Protein AF-A0A3B9VHA4-F1 (afdb_monomer_lite)

pLDDT: mean 80.32, std 11.29, range [45.25, 96.62]

Secondary structure (DSSP, 8-state):
-TTTHHHHHHHHHHTT----HHHHHHHHHHHHHHHHHHIIIIIHHHHHT----HHHHHHHHHHHHHHHHHHHHHHHHHH-HHHHHH--THHHHHHHHHHHHHHHHHHHHBS----S-TTSSEEE-TTSPEEEEEEESHHHHHTHHHHHHHHHHTT-EEEEEE-TT----TT--GGGS-TTS-HHHHHHHHHHHHHHHHHS--SEEEEE--HHHHHTT--

Radius of gyration: 25.35 Å; chains: 1; bounding box: 51×41×71 Å

Sequence (219 aa):
MYLWHWPVISIVHATGFELTIINKLSLVILFVVLSYLSWKFIEQPFRNKFKWSFLVTFIVMLLTPVLIAQGLKDLSRKNHAFQDLRFFGDVKKLVLSSQVNVGKMRAFCHGHYDLESEDKCVIGDKSKKVSALVFGDSHANAIAPAMDLILKDADIKSKILTNDSTLYLRGIDRDTLGHFLGKEKATHFVNLIEDEISKQKYGYVIIGGRYHGYQSQYS

Structure (mmCIF, N/CA/C/O backbone):
data_AF-A0A3B9VHA4-F1
#
_entry.id   AF-A0A3B9VHA4-F1
#
loop_
_atom_site.group_PDB
_atom_site.id
_atom_site.type_symbol
_atom_site.label_atom_id
_atom_site.label_alt_id
_atom_site.label_comp_id
_atom_site.label_asym_id
_atom_site.label_entity_id
_atom_site.label_seq_id
_atom_site.pdbx_PDB_ins_code
_atom_site.Cartn_x
_atom_site.Cartn_y
_atom_site.Cartn_z
_atom_site.occupancy
_atom_site.B_iso_or_equiv
_atom_site.auth_seq_id
_atom_site.auth_comp_id
_atom_site.auth_asym_id
_atom_site.auth_atom_id
_atom_site.pdbx_PDB_model_num
ATOM 1 N N . MET A 1 1 ? 12.663 -12.321 -31.231 1.00 58.62 1 MET A N 1
ATOM 2 C CA . MET A 1 1 ? 11.755 -13.144 -30.395 1.00 58.62 1 MET A CA 1
ATOM 3 C C . MET A 1 1 ? 11.750 -12.781 -28.916 1.00 58.62 1 MET A C 1
ATOM 5 O O . MET A 1 1 ? 10.674 -12.747 -28.331 1.00 58.62 1 MET A O 1
ATOM 9 N N . TYR A 1 2 ? 12.892 -12.476 -28.290 1.00 61.16 2 TYR A N 1
ATOM 10 C CA . TYR A 1 2 ? 12.932 -12.260 -26.835 1.00 61.16 2 TYR A CA 1
ATOM 11 C C . TYR A 1 2 ? 12.216 -10.993 -26.315 1.00 61.16 2 TYR A C 1
ATOM 13 O O . TYR A 1 2 ? 11.883 -10.936 -25.142 1.00 61.16 2 TYR A O 1
ATOM 21 N N . LEU A 1 3 ? 11.914 -9.998 -27.151 1.00 72.94 3 LEU A N 1
ATOM 22 C CA . LEU A 1 3 ? 11.306 -8.744 -26.673 1.00 72.94 3 LEU A CA 1
ATOM 23 C C . LEU A 1 3 ? 9.786 -8.823 -26.449 1.00 72.94 3 LEU A C 1
ATOM 25 O O . LEU A 1 3 ? 9.265 -8.179 -25.545 1.00 72.94 3 LEU A O 1
ATOM 29 N N . TRP A 1 4 ? 9.070 -9.616 -27.248 1.00 81.75 4 TRP A N 1
ATOM 30 C CA . TRP A 1 4 ? 7.604 -9.523 -27.329 1.00 81.75 4 TRP A CA 1
ATOM 31 C C . TRP A 1 4 ? 6.843 -10.620 -26.584 1.00 81.75 4 TRP A C 1
ATOM 33 O O . TRP A 1 4 ? 5.642 -10.475 -26.371 1.00 81.75 4 TRP A O 1
ATOM 43 N N . HIS A 1 5 ? 7.511 -11.691 -26.150 1.00 79.06 5 HIS A N 1
ATOM 44 C CA . HIS A 1 5 ? 6.827 -12.771 -25.435 1.00 79.06 5 HIS A CA 1
ATOM 45 C C . HIS A 1 5 ? 6.366 -12.327 -24.039 1.00 79.06 5 HIS A C 1
ATOM 47 O O . HIS A 1 5 ? 5.218 -12.568 -23.684 1.00 79.06 5 HIS A O 1
ATOM 53 N N . TRP A 1 6 ? 7.202 -11.611 -23.276 1.00 83.62 6 TRP A N 1
ATOM 54 C CA . TRP A 1 6 ? 6.860 -11.163 -21.919 1.00 83.62 6 TRP A CA 1
ATOM 55 C C . TRP A 1 6 ? 5.633 -10.237 -21.861 1.00 83.62 6 TRP A C 1
ATOM 57 O O . TRP A 1 6 ? 4.712 -10.558 -21.105 1.00 83.62 6 TRP A O 1
ATOM 67 N N . PRO A 1 7 ? 5.547 -9.140 -22.645 1.00 82.94 7 PRO A N 1
ATOM 68 C CA . PRO A 1 7 ? 4.375 -8.260 -22.632 1.00 82.94 7 PRO A CA 1
ATOM 69 C C . PRO A 1 7 ? 3.075 -8.998 -22.955 1.00 82.94 7 PRO A C 1
ATOM 71 O O . PRO A 1 7 ? 2.075 -8.839 -22.261 1.00 82.94 7 PRO A O 1
ATOM 74 N N . VAL A 1 8 ? 3.095 -9.850 -23.978 1.00 84.00 8 VAL A N 1
ATOM 75 C CA . VAL A 1 8 ? 1.899 -10.569 -24.418 1.00 84.00 8 VAL A CA 1
ATOM 76 C C . VAL A 1 8 ? 1.490 -11.651 -23.415 1.00 84.00 8 VAL A C 1
ATOM 78 O O . VAL A 1 8 ? 0.310 -11.749 -23.095 1.00 84.00 8 VAL A O 1
ATOM 81 N N . ILE A 1 9 ? 2.438 -12.423 -22.865 1.00 84.81 9 ILE A N 1
ATOM 82 C CA . ILE A 1 9 ? 2.149 -13.407 -21.805 1.00 84.81 9 ILE A CA 1
ATOM 83 C C . ILE A 1 9 ? 1.566 -12.706 -20.575 1.00 84.81 9 ILE A C 1
ATOM 85 O O . ILE A 1 9 ? 0.594 -13.183 -19.996 1.00 84.81 9 ILE A O 1
ATOM 89 N N . SER A 1 10 ? 2.114 -11.544 -20.210 1.00 83.62 10 SER A N 1
ATOM 90 C CA . SER A 1 10 ? 1.616 -10.747 -19.084 1.00 83.62 10 SER A CA 1
ATOM 91 C C . SER A 1 10 ? 0.162 -10.320 -19.294 1.00 83.62 10 SER A C 1
ATOM 93 O O . SER A 1 10 ? -0.634 -10.417 -18.366 1.00 83.62 10 SER A O 1
ATOM 95 N N . ILE A 1 11 ? -0.209 -9.906 -20.512 1.00 83.38 11 ILE A N 1
ATOM 96 C CA . ILE A 1 11 ? -1.595 -9.548 -20.862 1.00 83.38 11 ILE A CA 1
ATOM 97 C C . ILE A 1 11 ? -2.517 -10.772 -20.803 1.00 83.38 11 ILE A C 1
ATOM 99 O O . ILE A 1 11 ? -3.608 -10.697 -20.239 1.00 83.38 11 ILE A O 1
ATOM 103 N N . VAL A 1 12 ? -2.081 -11.906 -21.350 1.00 85.00 12 VAL A N 1
ATOM 104 C CA . VAL A 1 12 ? -2.843 -13.165 -21.334 1.00 85.00 12 VAL A CA 1
ATOM 105 C C . VAL A 1 12 ? -3.121 -13.623 -19.901 1.00 85.00 12 VAL A C 1
ATOM 107 O O . VAL A 1 12 ? -4.261 -13.936 -19.567 1.00 85.00 12 VAL A O 1
ATOM 110 N N . HIS A 1 13 ? -2.115 -13.581 -19.022 1.00 80.38 13 HIS A N 1
ATOM 111 C CA . HIS A 1 13 ? -2.298 -13.884 -17.602 1.00 80.38 13 HIS A CA 1
ATOM 112 C C . HIS A 1 13 ? -3.190 -12.860 -16.892 1.00 80.38 13 HIS A C 1
ATOM 114 O O . HIS A 1 13 ? -4.063 -13.247 -16.122 1.00 80.38 13 HIS A O 1
ATOM 120 N N . ALA A 1 14 ? -3.007 -11.564 -17.159 1.00 77.38 14 ALA A N 1
ATOM 121 C CA . ALA A 1 14 ? -3.791 -10.509 -16.518 1.00 77.38 14 ALA A CA 1
ATOM 122 C C . ALA A 1 14 ? -5.283 -10.554 -16.886 1.00 77.38 14 ALA A C 1
ATOM 124 O O . ALA A 1 14 ? -6.119 -10.125 -16.097 1.00 77.38 14 ALA A O 1
ATOM 125 N N . THR A 1 15 ? -5.617 -11.065 -18.072 1.00 79.38 15 THR A N 1
ATOM 126 C CA . THR A 1 15 ? -7.000 -11.180 -18.564 1.00 79.38 15 THR A CA 1
ATOM 127 C C . THR A 1 15 ? -7.659 -12.517 -18.223 1.00 79.38 15 THR A C 1
ATOM 129 O O . THR A 1 15 ? -8.841 -12.690 -18.504 1.00 79.38 15 THR A O 1
ATOM 132 N N . GLY A 1 16 ? -6.925 -13.458 -17.615 1.00 76.50 16 GLY A N 1
ATOM 133 C CA . GLY A 1 16 ? -7.434 -14.800 -17.319 1.00 76.50 16 GLY A CA 1
ATOM 134 C C . GLY A 1 16 ? -7.757 -15.615 -18.574 1.00 76.50 16 GLY A C 1
ATOM 135 O O . GLY A 1 16 ? -8.606 -16.499 -18.532 1.00 76.50 16 GLY A O 1
ATOM 136 N N . PHE A 1 17 ? -7.121 -15.299 -19.705 1.00 78.00 17 PHE A N 1
ATOM 137 C CA . PHE A 1 17 ? -7.435 -15.909 -20.992 1.00 78.00 17 PHE A CA 1
ATOM 138 C C . PHE A 1 17 ? -7.038 -17.393 -21.011 1.00 78.00 17 PHE A C 1
ATOM 140 O O . PHE A 1 17 ? -5.896 -17.749 -20.711 1.00 78.00 17 PHE A O 1
ATOM 147 N N . GLU A 1 18 ? -7.973 -18.273 -21.377 1.00 79.62 18 GLU A N 1
ATOM 148 C CA . GLU A 1 18 ? -7.748 -19.718 -21.333 1.00 79.62 18 GLU A CA 1
ATOM 149 C C . GLU A 1 18 ? -6.716 -20.174 -22.373 1.00 79.62 18 GLU A C 1
ATOM 151 O O . GLU A 1 18 ? -6.844 -19.960 -23.583 1.00 79.62 18 GLU A O 1
ATOM 156 N N . LEU A 1 19 ? -5.676 -20.860 -21.901 1.00 79.38 19 LEU A N 1
ATOM 157 C CA . LEU A 1 19 ? -4.567 -21.339 -22.722 1.00 79.38 19 LEU A CA 1
ATOM 158 C C . LEU A 1 19 ? -4.881 -22.701 -23.361 1.00 79.38 19 LEU A C 1
ATOM 160 O O . LEU A 1 19 ? -4.214 -23.704 -23.090 1.00 79.38 19 LEU A O 1
ATOM 164 N N . THR A 1 20 ? -5.878 -22.734 -24.246 1.00 85.94 20 THR A N 1
ATOM 165 C CA . THR A 1 20 ? -6.127 -23.890 -25.123 1.00 85.94 20 THR A CA 1
ATOM 166 C C . THR A 1 20 ? -4.963 -24.094 -26.106 1.00 85.94 20 THR A C 1
ATOM 168 O O . THR A 1 20 ? -4.169 -23.185 -26.361 1.00 85.94 20 THR A O 1
ATOM 171 N N . ILE A 1 21 ? -4.835 -25.293 -26.683 1.00 83.94 21 ILE A N 1
ATOM 172 C CA . ILE A 1 21 ? -3.783 -25.609 -27.673 1.00 83.94 21 ILE A CA 1
ATOM 173 C C . ILE A 1 21 ? -3.836 -24.662 -28.879 1.00 83.94 21 ILE A C 1
ATOM 175 O O . ILE A 1 21 ? -2.796 -24.184 -29.330 1.00 83.94 21 ILE A O 1
ATOM 179 N N . ILE A 1 22 ? -5.042 -24.333 -29.344 1.00 86.69 22 ILE A N 1
ATOM 180 C CA . ILE A 1 22 ? -5.261 -23.396 -30.450 1.00 86.69 22 ILE A CA 1
ATOM 181 C C . ILE A 1 22 ? -4.762 -21.998 -30.060 1.00 86.69 22 ILE A C 1
ATOM 183 O O . ILE A 1 22 ? -3.973 -21.403 -30.791 1.00 86.69 22 ILE A O 1
ATOM 187 N N . ASN A 1 23 ? -5.115 -21.518 -28.864 1.00 84.69 23 ASN A N 1
ATOM 188 C CA . ASN A 1 23 ? -4.696 -20.202 -28.377 1.00 84.69 23 ASN A CA 1
ATOM 189 C C . ASN A 1 23 ? -3.172 -20.102 -28.209 1.00 84.69 23 ASN A C 1
ATOM 191 O O . ASN A 1 23 ? -2.573 -19.089 -28.568 1.00 84.69 23 ASN A O 1
ATOM 195 N N . LYS A 1 24 ? -2.516 -21.167 -27.731 1.00 85.56 24 LYS A N 1
ATOM 196 C CA . LYS A 1 24 ? -1.047 -21.228 -27.637 1.00 85.56 24 LYS A CA 1
ATOM 197 C C . LYS A 1 24 ? -0.383 -21.118 -29.010 1.00 85.56 24 LYS A C 1
ATOM 199 O O . LYS A 1 24 ? 0.582 -20.370 -29.153 1.00 85.56 24 LYS A O 1
ATOM 204 N N . LEU A 1 25 ? -0.903 -21.816 -30.021 1.00 89.31 25 LEU A N 1
ATOM 205 C CA . LEU A 1 25 ? -0.382 -21.739 -31.390 1.00 89.31 25 LEU A CA 1
ATOM 206 C C . LEU A 1 25 ? -0.557 -20.334 -31.982 1.00 89.31 25 LEU A C 1
ATOM 208 O O . LEU A 1 25 ? 0.390 -19.787 -32.549 1.00 89.31 25 LEU A O 1
ATOM 212 N N . SER A 1 26 ? -1.719 -19.709 -31.780 1.00 87.81 26 SER A N 1
ATOM 213 C CA . SER A 1 26 ? -1.961 -18.321 -32.192 1.00 87.81 26 SER A CA 1
ATOM 214 C C . SER A 1 26 ? -0.991 -17.337 -31.529 1.00 87.81 26 SER A C 1
ATOM 216 O O . SER A 1 26 ? -0.477 -16.442 -32.198 1.00 87.81 26 SER A O 1
ATOM 218 N N . LEU A 1 27 ? -0.676 -17.522 -30.241 1.00 87.94 27 LEU A N 1
ATOM 219 C CA . LEU A 1 27 ? 0.300 -16.693 -29.525 1.00 87.94 27 LEU A CA 1
ATOM 220 C C . LEU A 1 27 ? 1.719 -16.849 -30.079 1.00 87.94 27 LEU A C 1
ATOM 222 O O . LEU A 1 27 ? 2.423 -15.855 -30.246 1.00 87.94 27 LEU A O 1
ATOM 226 N N . VAL A 1 28 ? 2.136 -18.071 -30.420 1.00 88.56 28 VAL A N 1
ATOM 227 C CA . VAL A 1 28 ? 3.447 -18.308 -31.044 1.00 88.56 28 VAL A CA 1
ATOM 228 C C . VAL A 1 28 ? 3.542 -17.597 -32.394 1.00 88.56 28 VAL A C 1
ATOM 230 O O . VAL A 1 28 ? 4.529 -16.906 -32.651 1.00 88.56 28 VAL A O 1
ATOM 233 N N . ILE A 1 29 ? 2.505 -17.696 -33.232 1.00 90.38 29 ILE A N 1
ATOM 234 C CA . ILE A 1 29 ? 2.446 -16.978 -34.514 1.00 90.38 29 ILE A CA 1
ATOM 235 C C . ILE A 1 29 ? 2.529 -15.466 -34.277 1.00 90.38 29 ILE A C 1
ATOM 237 O O . ILE A 1 29 ? 3.315 -14.781 -34.934 1.00 90.38 29 ILE A O 1
ATOM 241 N N . LEU A 1 30 ? 1.791 -14.948 -33.293 1.00 89.38 30 LEU A N 1
ATOM 242 C CA . LEU A 1 30 ? 1.840 -13.537 -32.921 1.00 89.38 30 LEU A CA 1
ATOM 243 C C . LEU A 1 30 ? 3.256 -13.104 -32.501 1.00 89.38 30 LEU A C 1
ATOM 245 O O . LEU A 1 30 ? 3.721 -12.049 -32.933 1.00 89.38 30 LEU A O 1
ATOM 249 N N . PHE A 1 31 ? 3.988 -13.920 -31.735 1.00 90.06 31 PHE A N 1
ATOM 250 C CA . PHE A 1 31 ? 5.378 -13.625 -31.360 1.00 90.06 31 PHE A CA 1
ATOM 251 C C . PHE A 1 31 ? 6.311 -13.560 -32.561 1.00 90.06 31 PHE A C 1
ATOM 253 O O . PHE A 1 31 ? 7.176 -12.679 -32.608 1.00 90.06 31 PHE A O 1
ATOM 260 N N . VAL A 1 32 ? 6.154 -14.473 -33.523 1.00 89.88 32 VAL A N 1
ATOM 261 C CA . VAL A 1 32 ? 6.938 -14.479 -34.765 1.00 89.88 32 VAL A CA 1
ATOM 262 C C . VAL A 1 32 ? 6.668 -13.196 -35.547 1.00 89.88 32 VAL A C 1
ATOM 264 O O . VAL A 1 32 ? 7.614 -12.497 -35.909 1.00 89.88 32 VAL A O 1
ATOM 267 N N . VAL A 1 33 ? 5.393 -12.853 -35.753 1.00 91.25 33 VAL A N 1
ATOM 268 C CA . VAL A 1 33 ? 4.982 -11.671 -36.523 1.00 91.25 33 VAL A CA 1
ATOM 269 C C . VAL A 1 33 ? 5.487 -10.389 -35.866 1.00 91.25 33 VAL A C 1
ATOM 271 O O . VAL A 1 33 ? 6.164 -9.599 -36.521 1.00 91.25 33 VAL A O 1
ATOM 274 N N . LEU A 1 34 ? 5.246 -10.198 -34.565 1.00 88.69 34 LEU A N 1
ATOM 275 C CA . LEU A 1 34 ? 5.720 -9.015 -33.837 1.00 88.69 34 LEU A CA 1
ATOM 276 C C . LEU A 1 34 ? 7.247 -8.912 -33.852 1.00 88.69 34 LEU A C 1
ATOM 278 O O . LEU A 1 34 ? 7.798 -7.832 -34.064 1.00 88.69 34 LEU A O 1
ATOM 282 N N . SER A 1 35 ? 7.944 -10.040 -33.695 1.00 88.44 35 SER A N 1
ATOM 283 C CA . SER A 1 35 ? 9.405 -10.071 -33.784 1.00 88.44 35 SER A CA 1
ATOM 284 C C . SER A 1 35 ? 9.908 -9.690 -35.172 1.00 88.44 35 SER A C 1
ATOM 286 O O . SER A 1 35 ? 10.875 -8.941 -35.276 1.00 88.44 35 SER A O 1
ATOM 288 N N . TYR A 1 36 ? 9.266 -10.181 -36.232 1.00 90.31 36 TYR A N 1
ATOM 289 C CA . TYR A 1 36 ? 9.644 -9.860 -37.606 1.00 90.31 36 TYR A CA 1
ATOM 290 C C . TYR A 1 36 ? 9.400 -8.383 -37.933 1.00 90.31 36 TYR A C 1
ATOM 292 O O . TYR A 1 36 ? 10.267 -7.728 -38.511 1.00 90.31 36 TYR A O 1
ATOM 300 N N . LEU A 1 37 ? 8.248 -7.839 -37.527 1.00 90.44 37 LEU A N 1
ATOM 301 C CA . LEU A 1 37 ? 7.923 -6.425 -37.720 1.00 90.44 37 LEU A CA 1
ATOM 302 C C . LEU A 1 37 ? 8.893 -5.521 -36.946 1.00 90.44 37 LEU A C 1
ATOM 304 O O . LEU A 1 37 ? 9.420 -4.571 -37.522 1.00 90.44 37 LEU A O 1
ATOM 308 N N . SER A 1 38 ? 9.195 -5.856 -35.687 1.00 88.56 38 SER A N 1
ATOM 309 C CA . SER A 1 38 ? 10.218 -5.177 -34.878 1.00 88.56 38 SER A CA 1
ATOM 310 C C . SER A 1 38 ? 11.573 -5.179 -35.579 1.00 88.56 38 SER A C 1
ATOM 312 O O . SER A 1 38 ? 12.186 -4.129 -35.764 1.00 88.56 38 SER A O 1
ATOM 314 N N . TRP A 1 39 ? 12.007 -6.345 -36.056 1.00 88.12 39 TRP A N 1
ATOM 315 C CA . TRP A 1 39 ? 13.280 -6.477 -36.747 1.00 88.12 39 TRP A CA 1
ATOM 316 C C . TRP A 1 39 ? 13.341 -5.636 -38.029 1.00 88.12 39 TRP A C 1
ATOM 318 O O . TRP A 1 39 ? 14.309 -4.910 -38.256 1.00 88.12 39 TRP A O 1
ATOM 328 N N . LYS A 1 40 ? 12.298 -5.693 -38.864 1.00 88.94 40 LYS A N 1
ATOM 329 C CA . LYS A 1 40 ? 12.271 -5.021 -40.170 1.00 88.94 40 LYS A CA 1
ATOM 330 C C . LYS A 1 40 ? 12.119 -3.503 -40.063 1.00 88.94 40 LYS A C 1
ATOM 332 O O . LYS A 1 40 ? 12.766 -2.783 -40.820 1.00 88.94 40 LYS A O 1
ATOM 337 N N . PHE A 1 41 ? 11.255 -3.019 -39.171 1.00 88.12 41 PHE A N 1
ATOM 338 C CA . PHE A 1 41 ? 10.875 -1.602 -39.113 1.00 88.12 41 PHE A CA 1
ATOM 339 C C . PHE A 1 41 ? 11.583 -0.807 -38.017 1.00 88.12 41 PHE A C 1
ATOM 341 O O . PHE A 1 41 ? 11.690 0.409 -38.145 1.00 88.12 41 PHE A O 1
ATOM 348 N N . ILE A 1 42 ? 12.085 -1.463 -36.970 1.00 85.88 42 ILE A N 1
ATOM 349 C CA . ILE A 1 42 ? 12.804 -0.804 -35.876 1.00 85.88 42 ILE A CA 1
ATOM 350 C C . ILE A 1 42 ? 14.283 -1.183 -35.968 1.00 85.88 42 ILE A C 1
ATOM 352 O O . ILE A 1 42 ? 15.122 -0.356 -36.317 1.00 85.88 42 ILE A O 1
ATOM 356 N N . GLU A 1 43 ? 14.628 -2.448 -35.746 1.00 84.00 43 GLU A N 1
ATOM 357 C CA . GLU A 1 43 ? 16.031 -2.844 -35.561 1.00 84.00 43 GLU A CA 1
ATOM 358 C C . GLU A 1 43 ? 16.886 -2.606 -36.817 1.00 84.00 43 GLU A C 1
ATOM 360 O O . GLU A 1 43 ? 17.984 -2.059 -36.718 1.00 84.00 43 GLU A O 1
ATOM 365 N N . GLN A 1 44 ? 16.390 -2.948 -38.011 1.00 84.31 44 GLN A N 1
ATOM 366 C CA . GLN A 1 44 ? 17.136 -2.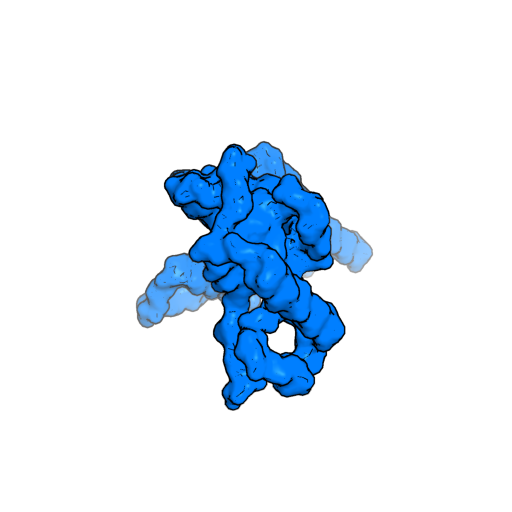750 -39.256 1.00 84.31 44 GLN A CA 1
ATOM 367 C C . GLN A 1 44 ? 17.425 -1.272 -39.584 1.00 84.31 44 GLN A C 1
ATOM 369 O O . GLN A 1 44 ? 18.585 -0.961 -39.874 1.00 84.31 44 GLN A O 1
ATOM 374 N N . PRO A 1 45 ? 16.448 -0.339 -39.554 1.00 82.31 45 PRO A N 1
ATOM 375 C CA . PRO A 1 45 ? 16.728 1.081 -39.754 1.00 82.31 45 PRO A CA 1
ATOM 376 C C . PRO A 1 45 ? 17.729 1.640 -38.743 1.00 82.31 45 PRO A C 1
ATOM 378 O O . PRO A 1 45 ? 18.695 2.285 -39.154 1.00 82.31 45 PRO A O 1
ATOM 381 N N . PHE A 1 46 ? 17.551 1.351 -37.449 1.00 80.44 46 PHE A N 1
ATOM 382 C CA . PHE A 1 46 ? 18.461 1.806 -36.390 1.00 80.44 46 PHE A CA 1
ATOM 383 C C . PHE A 1 46 ? 19.869 1.216 -36.520 1.00 80.44 46 PHE A C 1
ATOM 385 O O . PHE A 1 46 ? 20.838 1.904 -36.214 1.00 80.44 46 PHE A O 1
ATOM 392 N N . ARG A 1 47 ? 20.009 -0.004 -37.052 1.00 78.88 47 ARG A N 1
ATOM 393 C CA . ARG A 1 47 ? 21.314 -0.638 -37.277 1.00 78.88 47 ARG A CA 1
ATOM 394 C C . ARG A 1 47 ? 22.038 -0.135 -38.525 1.00 78.88 47 ARG A C 1
ATOM 396 O O . ARG A 1 47 ? 23.254 0.020 -38.499 1.00 78.88 47 ARG A O 1
ATOM 403 N N . ASN A 1 48 ? 21.313 0.077 -39.624 1.00 77.38 48 ASN A N 1
ATOM 404 C CA . ASN A 1 48 ? 21.931 0.266 -40.941 1.00 77.38 48 ASN A CA 1
ATOM 405 C C . ASN A 1 48 ? 21.839 1.704 -41.476 1.00 77.38 48 ASN A C 1
ATOM 407 O O . ASN A 1 48 ? 22.676 2.095 -42.288 1.00 77.38 48 ASN A O 1
ATOM 411 N N . LYS A 1 49 ? 20.835 2.491 -41.063 1.00 75.50 49 LYS A N 1
ATOM 412 C CA . LYS A 1 49 ? 20.597 3.850 -41.588 1.00 75.50 49 LYS A CA 1
ATOM 413 C C . LYS A 1 49 ? 21.014 4.952 -40.615 1.00 75.50 49 LYS A C 1
ATOM 415 O O . LYS A 1 49 ? 21.528 5.977 -41.055 1.00 75.50 49 LYS A O 1
ATOM 420 N N . PHE A 1 50 ? 20.830 4.753 -39.312 1.00 73.75 50 PHE A N 1
ATOM 421 C CA . PHE A 1 50 ? 21.145 5.766 -38.303 1.00 73.75 50 PHE A CA 1
ATOM 422 C C . PHE A 1 50 ? 22.569 5.580 -37.756 1.00 73.75 50 PHE A C 1
ATOM 424 O O . PHE A 1 50 ? 22.808 4.785 -36.854 1.00 73.75 50 PHE A O 1
ATOM 431 N N . LYS A 1 51 ? 23.538 6.326 -38.304 1.00 77.31 51 LYS A N 1
ATOM 432 C CA . LYS A 1 51 ? 24.928 6.363 -37.811 1.00 77.31 51 LYS A CA 1
ATOM 433 C C . LYS A 1 51 ? 25.125 7.506 -36.814 1.00 77.31 51 LYS A C 1
ATOM 435 O O . LYS A 1 51 ? 25.762 8.508 -37.125 1.00 77.31 51 LYS A O 1
ATOM 440 N N . TRP A 1 52 ? 24.518 7.396 -35.639 1.00 80.81 52 TRP A N 1
ATOM 441 C CA . TRP A 1 52 ? 24.688 8.392 -34.579 1.00 80.81 52 TRP A CA 1
ATOM 442 C C . TRP A 1 52 ? 25.969 8.143 -33.782 1.00 80.81 52 TRP A C 1
ATOM 444 O O . TRP A 1 52 ? 26.420 7.003 -33.653 1.00 80.81 52 TRP A O 1
ATOM 454 N N . SER A 1 53 ? 26.565 9.209 -33.242 1.00 85.50 53 SER A N 1
ATOM 455 C CA . SER A 1 53 ? 27.683 9.063 -32.309 1.00 85.50 53 SER A CA 1
ATOM 456 C C . SER A 1 53 ? 27.199 8.393 -31.020 1.00 85.50 53 SER A C 1
ATOM 458 O O . SER A 1 53 ? 26.041 8.547 -30.624 1.00 85.50 53 SER A O 1
ATOM 460 N N . PHE A 1 54 ? 28.088 7.656 -30.347 1.00 84.62 54 PHE A N 1
ATOM 461 C CA . PHE A 1 54 ? 27.761 6.935 -29.111 1.00 84.62 54 PHE A CA 1
ATOM 462 C C . PHE A 1 54 ? 27.066 7.833 -28.076 1.00 84.62 54 PHE A C 1
ATOM 464 O O . PHE A 1 54 ? 26.064 7.434 -27.489 1.00 84.62 54 PHE A O 1
ATOM 471 N N . LEU A 1 55 ? 27.552 9.069 -27.917 1.00 87.56 55 LEU A N 1
ATOM 472 C CA . LEU A 1 55 ? 27.009 10.036 -26.966 1.00 87.56 55 LEU A CA 1
ATOM 473 C C . LEU A 1 55 ? 25.560 10.429 -27.299 1.00 87.56 55 LEU A C 1
ATOM 475 O O . LEU A 1 55 ? 24.718 10.475 -26.408 1.00 87.56 55 LEU A O 1
ATOM 479 N N . VAL A 1 56 ? 25.253 10.662 -28.579 1.00 87.06 56 VAL A N 1
ATOM 480 C CA . VAL A 1 56 ? 23.896 11.011 -29.028 1.00 87.06 56 VAL A CA 1
ATOM 481 C C . VAL A 1 56 ? 22.951 9.831 -28.819 1.00 87.06 56 VAL A C 1
ATOM 483 O O . VAL A 1 56 ? 21.876 10.005 -28.252 1.00 87.06 56 VAL A O 1
ATOM 486 N N . THR A 1 57 ? 23.367 8.621 -29.200 1.00 85.81 57 THR A N 1
ATOM 487 C CA . THR A 1 57 ? 22.571 7.405 -28.983 1.00 85.81 57 THR A CA 1
ATOM 488 C C . THR A 1 57 ? 22.298 7.173 -27.501 1.00 85.81 57 THR A C 1
ATOM 490 O O . THR A 1 57 ? 21.157 6.917 -27.127 1.00 85.81 57 THR A O 1
ATOM 493 N N . PHE A 1 58 ? 23.316 7.309 -26.649 1.00 86.88 58 PHE A N 1
ATOM 494 C CA . PHE A 1 58 ? 23.187 7.127 -25.205 1.00 86.88 58 PHE A CA 1
ATOM 495 C C . PHE A 1 58 ? 22.222 8.144 -24.584 1.00 86.88 58 PHE A C 1
ATOM 497 O O . PHE A 1 58 ? 21.312 7.762 -23.851 1.00 86.88 58 PHE A O 1
ATOM 504 N N . ILE A 1 59 ? 22.366 9.427 -24.928 1.00 91.50 59 ILE A N 1
ATOM 505 C CA . ILE A 1 59 ? 21.501 10.494 -24.411 1.00 91.50 59 ILE A CA 1
ATOM 506 C C . ILE A 1 59 ? 20.055 10.296 -24.874 1.00 91.50 59 ILE A C 1
ATOM 508 O O . ILE A 1 59 ? 19.142 10.383 -24.056 1.00 91.50 59 ILE A O 1
ATOM 512 N N . VAL A 1 60 ? 19.822 9.989 -26.153 1.00 89.12 60 VAL A N 1
ATOM 513 C CA . VAL A 1 60 ? 18.463 9.770 -26.669 1.00 89.12 60 VAL A CA 1
ATOM 514 C C . VAL A 1 60 ? 17.835 8.527 -26.034 1.00 89.12 60 VAL A C 1
ATOM 516 O O . VAL A 1 60 ? 16.717 8.603 -25.533 1.00 89.12 60 VAL A O 1
ATOM 519 N N . MET A 1 61 ? 18.554 7.402 -25.966 1.00 86.38 61 MET A N 1
ATOM 520 C CA . MET A 1 61 ? 18.030 6.181 -25.339 1.00 86.38 61 MET A CA 1
ATOM 521 C C . MET A 1 61 ? 17.750 6.345 -23.842 1.00 86.38 61 MET A C 1
ATOM 523 O O . MET A 1 61 ? 16.858 5.675 -23.329 1.00 86.38 61 MET A O 1
ATOM 527 N N . LEU A 1 62 ? 18.465 7.232 -23.145 1.00 90.75 62 LEU A N 1
ATOM 528 C CA . LEU A 1 62 ? 18.217 7.525 -21.735 1.00 90.75 62 LEU A CA 1
ATOM 529 C C . LEU A 1 62 ? 17.048 8.504 -21.545 1.00 90.75 62 LEU A C 1
ATOM 531 O O . LEU A 1 62 ? 16.171 8.272 -20.715 1.00 90.75 62 LEU A O 1
ATOM 535 N N . LEU A 1 63 ? 17.025 9.604 -22.302 1.00 93.56 63 LEU A N 1
ATOM 536 C CA . LEU A 1 63 ? 16.055 10.682 -22.104 1.00 93.56 63 LEU A CA 1
ATOM 537 C C . LEU A 1 63 ? 14.684 10.354 -22.691 1.00 93.56 63 LEU A C 1
ATOM 539 O O . LEU A 1 63 ? 13.672 10.711 -22.092 1.00 93.56 63 LEU A O 1
ATOM 543 N N . THR A 1 64 ? 14.612 9.660 -23.828 1.00 91.81 64 THR A N 1
ATOM 544 C CA . THR A 1 64 ? 13.330 9.365 -24.481 1.00 91.81 64 THR A CA 1
ATOM 545 C C . THR A 1 64 ? 12.382 8.551 -23.588 1.00 91.81 64 THR A C 1
ATOM 547 O O . THR A 1 64 ? 11.245 8.992 -23.415 1.00 91.81 64 THR A O 1
ATOM 550 N N . PRO A 1 65 ? 12.791 7.438 -22.942 1.00 90.56 65 PRO A N 1
ATOM 551 C CA . PRO A 1 65 ? 11.913 6.706 -22.027 1.00 90.56 65 PRO A CA 1
ATOM 552 C C . PRO A 1 65 ? 11.482 7.540 -20.819 1.00 90.56 65 PRO A C 1
ATOM 554 O O . PRO A 1 65 ? 10.331 7.450 -20.398 1.00 90.56 65 PRO A O 1
ATOM 557 N N . VAL A 1 66 ? 12.377 8.378 -20.281 1.00 93.50 66 VAL A N 1
ATOM 558 C CA . VAL A 1 66 ? 12.081 9.248 -19.133 1.00 93.50 66 VAL A CA 1
ATOM 559 C C . VAL A 1 66 ? 11.027 10.287 -19.502 1.00 93.50 66 VAL A C 1
ATOM 561 O O . VAL A 1 66 ? 10.046 10.443 -18.777 1.00 93.50 66 VAL A O 1
ATOM 564 N N . LEU A 1 67 ? 11.182 10.951 -20.647 1.00 94.81 67 LEU A N 1
ATOM 565 C CA . LEU A 1 67 ? 10.227 11.947 -21.132 1.00 94.81 67 LEU A CA 1
ATOM 566 C C . LEU A 1 67 ? 8.872 11.317 -21.469 1.00 94.81 67 LEU A C 1
ATOM 568 O O . LEU A 1 67 ? 7.837 11.881 -21.119 1.00 94.81 67 LEU A O 1
ATOM 572 N N . ILE A 1 68 ? 8.859 10.125 -22.077 1.00 93.94 68 ILE A N 1
ATOM 573 C CA . ILE A 1 68 ? 7.618 9.378 -22.331 1.00 93.94 68 ILE A CA 1
ATOM 574 C C . ILE A 1 68 ? 6.940 9.011 -21.006 1.00 93.94 68 ILE A C 1
ATOM 576 O O . ILE A 1 68 ? 5.744 9.246 -20.850 1.00 93.94 68 ILE A O 1
ATOM 580 N N . ALA A 1 69 ? 7.681 8.482 -20.030 1.00 89.44 69 ALA A N 1
ATOM 581 C CA . ALA A 1 69 ? 7.130 8.119 -18.726 1.00 89.44 69 ALA A CA 1
ATOM 582 C C . ALA A 1 69 ? 6.571 9.339 -17.974 1.00 89.44 69 ALA A C 1
ATOM 584 O O . ALA A 1 69 ? 5.500 9.254 -17.372 1.00 89.44 69 ALA A O 1
ATOM 585 N N . GLN A 1 70 ? 7.257 10.483 -18.040 1.00 89.12 70 GLN A N 1
ATOM 586 C CA . GLN A 1 70 ? 6.775 11.745 -17.476 1.00 89.12 70 GLN A CA 1
ATOM 587 C C . GLN A 1 70 ? 5.513 12.239 -18.190 1.00 89.12 70 GLN A C 1
ATOM 589 O O . GLN A 1 70 ? 4.519 12.525 -17.528 1.00 89.12 70 GLN A O 1
ATOM 594 N N . GLY A 1 71 ? 5.503 12.245 -19.525 1.00 87.94 71 GLY A N 1
ATOM 595 C CA . GLY A 1 71 ? 4.335 12.631 -20.316 1.00 87.94 71 GLY A CA 1
ATOM 596 C C . GLY A 1 71 ? 3.118 11.746 -20.037 1.00 87.94 71 GLY A C 1
ATOM 597 O O . GLY A 1 71 ? 2.022 12.257 -19.817 1.00 87.94 71 GLY A O 1
ATOM 598 N N . LEU A 1 72 ? 3.307 10.423 -19.957 1.00 84.69 72 LEU A N 1
ATOM 599 C CA . LEU A 1 72 ? 2.245 9.478 -19.598 1.00 84.69 72 LEU A CA 1
ATOM 600 C C . LEU A 1 72 ? 1.744 9.695 -18.166 1.00 84.69 72 LEU A C 1
ATOM 602 O O . LEU A 1 72 ? 0.537 9.652 -17.932 1.00 84.69 72 LEU A O 1
ATOM 606 N N . LYS A 1 73 ? 2.639 9.968 -17.209 1.00 82.62 73 LYS A N 1
ATOM 607 C CA . LYS A 1 73 ? 2.273 10.297 -15.824 1.00 82.62 73 LYS A CA 1
ATOM 608 C C . LYS A 1 73 ? 1.442 11.577 -15.754 1.00 82.62 73 LYS A C 1
ATOM 610 O O . LYS A 1 73 ? 0.421 11.599 -15.068 1.00 82.62 73 LYS A O 1
ATOM 615 N N . ASP A 1 74 ? 1.854 12.626 -16.453 1.00 82.56 74 ASP A N 1
ATOM 616 C CA . ASP A 1 74 ? 1.166 13.916 -16.431 1.00 82.56 74 ASP A CA 1
ATOM 617 C C . ASP A 1 74 ? -0.182 13.849 -17.152 1.00 82.56 74 ASP A C 1
ATOM 619 O O . ASP A 1 74 ? -1.181 14.361 -16.641 1.00 82.56 74 ASP A O 1
ATOM 623 N N . LEU A 1 75 ? -0.250 13.134 -18.279 1.00 80.25 75 LEU A N 1
ATOM 624 C CA . LEU A 1 75 ? -1.504 12.838 -18.971 1.00 80.25 75 LEU A CA 1
ATOM 625 C C . LEU A 1 75 ? -2.447 12.011 -18.084 1.00 80.25 75 LEU A C 1
ATOM 627 O O . LEU A 1 75 ? -3.635 12.321 -17.977 1.00 80.25 75 LEU A O 1
ATOM 631 N N . SER A 1 76 ? -1.911 11.000 -17.392 1.00 72.75 76 SER A N 1
ATOM 632 C CA . SER A 1 76 ? -2.669 10.177 -16.447 1.00 72.75 76 SER A CA 1
ATOM 633 C C . SER A 1 76 ? -3.206 10.989 -15.270 1.00 72.75 76 SER A C 1
ATOM 635 O O . SER A 1 76 ? -4.281 10.668 -14.771 1.00 72.75 76 SER A O 1
ATOM 637 N N . ARG A 1 77 ? -2.474 12.010 -14.808 1.00 69.88 77 ARG A N 1
ATOM 638 C CA . ARG A 1 77 ? -2.905 12.883 -13.708 1.00 69.88 77 ARG A CA 1
ATOM 639 C C . ARG A 1 77 ? -3.984 13.870 -14.131 1.00 69.88 77 ARG A C 1
ATOM 641 O O . ARG A 1 77 ? -4.881 14.129 -13.342 1.00 69.88 77 ARG A O 1
ATOM 648 N N . LYS A 1 78 ? -3.890 14.426 -15.343 1.00 70.94 78 LYS A N 1
ATOM 649 C CA . LYS A 1 78 ? -4.817 15.465 -15.816 1.00 70.94 78 LYS A CA 1
ATOM 650 C C . LYS A 1 78 ? -6.165 14.909 -16.264 1.00 70.94 78 LYS A C 1
ATOM 652 O O . LYS A 1 78 ? -7.183 15.522 -15.977 1.00 70.94 78 LYS A O 1
ATOM 657 N N . ASN A 1 79 ? -6.175 13.756 -16.934 1.00 64.25 79 ASN A N 1
ATOM 658 C CA . ASN A 1 79 ? -7.383 13.273 -17.610 1.00 64.25 79 ASN A CA 1
ATOM 659 C C . ASN A 1 79 ? -8.021 12.039 -16.968 1.00 64.25 79 ASN A C 1
ATOM 661 O O . ASN A 1 79 ? -8.973 11.518 -17.535 1.00 64.25 79 ASN A O 1
ATOM 665 N N . HIS A 1 80 ? -7.471 11.500 -15.870 1.00 64.69 80 HIS A N 1
ATOM 666 C CA . HIS A 1 80 ? -7.848 10.181 -15.330 1.00 64.69 80 HIS A CA 1
ATOM 667 C C . HIS A 1 80 ? -7.865 9.053 -16.390 1.00 64.69 80 HIS A C 1
ATOM 669 O O . HIS A 1 80 ? -8.309 7.947 -16.112 1.00 64.69 80 HIS A O 1
ATOM 675 N N . ALA A 1 81 ? -7.323 9.283 -17.592 1.00 62.31 81 ALA A N 1
ATOM 676 C CA . ALA A 1 81 ? -7.569 8.459 -18.775 1.00 62.31 81 ALA A CA 1
ATOM 677 C C . ALA A 1 81 ? -7.118 7.003 -18.587 1.00 62.31 81 ALA A C 1
ATOM 679 O O . ALA A 1 81 ? -7.774 6.073 -19.041 1.00 62.31 81 ALA A O 1
ATOM 680 N N . PHE A 1 82 ? -6.024 6.792 -17.853 1.00 65.38 82 PHE A N 1
ATOM 681 C CA . PHE A 1 82 ? -5.567 5.451 -17.486 1.00 65.38 82 PHE A CA 1
ATOM 682 C C . PHE A 1 82 ? -6.476 4.754 -16.471 1.00 65.38 82 PHE A C 1
ATOM 684 O O . PHE A 1 82 ? -6.601 3.534 -16.498 1.00 65.38 82 PHE A O 1
ATOM 691 N N . GLN A 1 83 ? -7.092 5.506 -15.562 1.00 63.59 83 GLN A N 1
ATOM 692 C CA . GLN A 1 83 ? -8.050 4.967 -14.600 1.00 63.59 83 GLN A CA 1
ATOM 693 C C . GLN A 1 83 ? -9.367 4.626 -15.301 1.00 63.59 83 GLN A C 1
ATOM 695 O O . GLN A 1 83 ? -9.952 3.602 -14.979 1.00 63.59 83 GLN A O 1
ATOM 700 N N . ASP A 1 84 ? -9.761 5.405 -16.307 1.00 65.44 84 ASP A N 1
ATOM 701 C CA . ASP A 1 84 ? -10.937 5.166 -17.153 1.00 65.44 84 ASP A CA 1
ATOM 702 C C . ASP A 1 84 ? -10.781 3.922 -18.034 1.00 65.44 84 ASP A C 1
ATOM 704 O O . ASP A 1 84 ? -11.745 3.201 -18.262 1.00 65.44 84 ASP A O 1
ATOM 708 N N . LEU A 1 85 ? -9.559 3.644 -18.497 1.00 66.31 85 LEU A N 1
ATOM 709 C CA . LEU A 1 85 ? -9.223 2.418 -19.228 1.00 66.31 85 LEU A CA 1
ATOM 710 C C . LEU A 1 85 ? -9.133 1.185 -18.318 1.00 66.31 85 LEU A C 1
ATOM 712 O O . LEU A 1 85 ? -9.312 0.062 -18.785 1.00 66.31 85 LEU A O 1
ATOM 716 N N . ARG A 1 86 ? -8.801 1.380 -17.035 1.00 66.44 86 ARG A N 1
ATOM 717 C CA . ARG A 1 86 ? -8.542 0.294 -16.077 1.00 66.44 86 ARG A CA 1
ATOM 718 C C . ARG A 1 86 ? -9.759 -0.071 -15.229 1.00 66.44 86 ARG A C 1
ATOM 720 O O . ARG A 1 86 ? -9.885 -1.224 -14.829 1.00 66.44 86 ARG A O 1
ATOM 727 N N . PHE A 1 87 ? -10.617 0.895 -14.916 1.00 71.94 87 PHE A N 1
ATOM 728 C CA . PHE A 1 87 ? -11.755 0.734 -14.019 1.00 71.94 87 PHE A CA 1
ATOM 729 C C . PHE A 1 87 ? -13.018 1.309 -14.663 1.00 71.94 87 PHE A C 1
ATOM 731 O O . PHE A 1 87 ? -13.059 2.475 -15.051 1.00 71.94 87 PHE A O 1
ATOM 738 N N . PHE A 1 88 ? -14.074 0.497 -14.713 1.00 67.94 88 PHE A N 1
ATOM 739 C CA . PHE A 1 88 ? -15.368 0.859 -15.293 1.00 67.94 88 PHE A CA 1
ATOM 740 C C . PHE A 1 88 ? -16.462 0.901 -14.216 1.00 67.94 88 PHE A C 1
ATOM 742 O O . PHE A 1 88 ? -16.357 0.238 -13.183 1.00 67.94 88 PHE A O 1
ATOM 749 N N . GLY A 1 89 ? -17.520 1.680 -14.460 1.00 71.25 89 GLY A N 1
ATOM 750 C CA . GLY A 1 89 ? -18.704 1.734 -13.593 1.00 71.25 89 GLY A CA 1
ATOM 751 C C . GLY A 1 89 ? -18.409 2.187 -12.159 1.00 71.25 89 GLY A C 1
ATOM 752 O O . GLY A 1 89 ? -17.585 3.074 -11.923 1.00 71.25 89 GLY A O 1
ATOM 753 N N . ASP A 1 90 ? -19.084 1.574 -11.187 1.00 70.88 90 ASP A N 1
ATOM 754 C CA . ASP A 1 90 ? -18.989 1.957 -9.772 1.00 70.88 90 ASP A CA 1
ATOM 755 C C . ASP A 1 90 ? -17.608 1.686 -9.154 1.00 70.88 90 ASP A C 1
ATOM 757 O O . ASP A 1 90 ? -17.176 2.408 -8.252 1.00 70.88 90 ASP A O 1
ATOM 761 N N . VAL A 1 91 ? -16.847 0.738 -9.715 1.00 69.44 91 VAL A N 1
ATOM 762 C CA . VAL A 1 91 ? -15.466 0.444 -9.296 1.00 69.44 91 VAL A CA 1
ATOM 763 C C . VAL A 1 91 ? -14.563 1.664 -9.486 1.00 69.44 91 VAL A C 1
ATOM 765 O O . VAL A 1 91 ? -13.718 1.947 -8.640 1.00 69.44 91 VAL A O 1
ATOM 768 N N . LYS A 1 92 ? -14.770 2.449 -10.552 1.00 72.12 92 LYS A N 1
ATOM 769 C CA . LYS A 1 92 ? -14.007 3.682 -10.793 1.00 72.12 92 LYS A CA 1
ATOM 770 C C . LYS A 1 92 ? -14.228 4.702 -9.674 1.00 72.12 92 LYS A C 1
ATOM 772 O O . LYS A 1 92 ? -13.263 5.269 -9.166 1.00 72.12 92 LYS A O 1
ATOM 777 N N . LYS A 1 93 ? -15.485 4.918 -9.266 1.00 66.94 93 LYS A N 1
ATOM 778 C CA . LYS A 1 93 ? -15.830 5.855 -8.182 1.00 66.94 93 LYS A CA 1
ATOM 779 C C . LYS A 1 93 ? -15.200 5.423 -6.859 1.00 66.94 93 LYS A C 1
ATOM 781 O O . LYS A 1 93 ? -14.643 6.261 -6.155 1.00 66.94 93 LYS A O 1
ATOM 786 N N . LEU A 1 94 ? -15.224 4.122 -6.569 1.00 66.25 94 LEU A N 1
ATOM 787 C CA . LEU A 1 94 ? -14.621 3.537 -5.371 1.00 66.25 94 LEU A CA 1
ATOM 788 C C . LEU A 1 94 ? -13.085 3.658 -5.353 1.00 66.25 94 LEU A C 1
ATOM 790 O O . LEU A 1 94 ? -12.485 4.007 -4.336 1.00 66.25 94 LEU A O 1
ATOM 794 N N . VAL A 1 95 ? -12.418 3.400 -6.481 1.00 70.00 95 VAL A N 1
ATOM 795 C CA . VAL A 1 95 ? -10.954 3.529 -6.580 1.00 70.00 95 VAL A CA 1
ATOM 796 C C . VAL A 1 95 ? -10.515 4.991 -6.449 1.00 70.00 95 VAL A C 1
ATOM 798 O O . VAL A 1 95 ? -9.517 5.285 -5.795 1.00 70.00 95 VAL A O 1
ATOM 801 N N . LEU A 1 96 ? -11.266 5.927 -7.028 1.00 66.62 96 LEU A N 1
ATOM 802 C CA . LEU A 1 96 ? -10.957 7.355 -6.933 1.00 66.62 96 LEU A CA 1
ATOM 803 C C . LEU A 1 96 ? -11.158 7.905 -5.514 1.00 66.62 96 LEU A C 1
ATOM 805 O O . LEU A 1 96 ? -10.307 8.646 -5.020 1.00 66.62 96 LEU A O 1
ATOM 809 N N . SER A 1 97 ? -12.246 7.521 -4.839 1.00 62.66 97 SER A N 1
ATOM 810 C CA . SER A 1 97 ? -12.521 7.959 -3.465 1.00 62.66 97 SER A CA 1
ATOM 811 C C . SER A 1 97 ? -11.550 7.344 -2.453 1.00 62.66 97 SER A C 1
ATOM 813 O O . SER A 1 97 ? -11.102 8.029 -1.529 1.00 62.66 97 SER A O 1
ATOM 815 N N . SER A 1 98 ? -11.150 6.084 -2.658 1.00 61.41 98 SER A N 1
ATOM 816 C CA . SER A 1 98 ? -10.139 5.437 -1.820 1.00 61.41 98 SER A CA 1
ATOM 817 C C . SER A 1 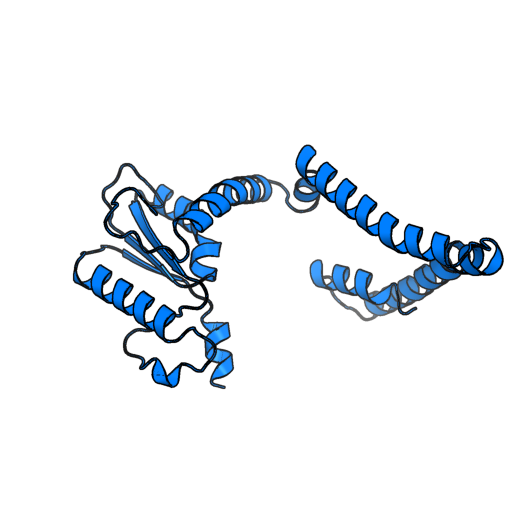98 ? -8.764 6.092 -1.975 1.00 61.41 98 SER A C 1
ATOM 819 O O . SER A 1 98 ? -8.128 6.369 -0.967 1.00 61.41 98 SER A O 1
ATOM 821 N N . GLN A 1 99 ? -8.303 6.455 -3.176 1.00 62.59 99 GLN A N 1
ATOM 822 C CA . GLN A 1 99 ? -6.961 7.044 -3.344 1.00 62.59 99 GLN A CA 1
ATOM 823 C C . GLN A 1 99 ? -6.739 8.353 -2.564 1.00 62.59 99 GLN A C 1
ATOM 825 O O . GLN A 1 99 ? -5.657 8.561 -2.012 1.00 62.59 99 GLN A O 1
ATOM 830 N N . VAL A 1 100 ? -7.751 9.222 -2.479 1.00 57.97 100 VAL A N 1
ATOM 831 C CA . VAL A 1 100 ? -7.635 10.520 -1.788 1.00 57.97 100 VAL A CA 1
ATOM 832 C C . VAL A 1 100 ? -7.630 10.354 -0.264 1.00 57.97 100 VAL A C 1
ATOM 834 O O . VAL A 1 100 ? -6.842 11.008 0.425 1.00 57.97 100 VAL A O 1
ATOM 837 N N . ASN A 1 101 ? -8.465 9.456 0.268 1.00 60.38 101 ASN A N 1
ATOM 838 C CA . ASN A 1 101 ? -8.585 9.242 1.712 1.00 60.38 101 ASN A CA 1
ATOM 839 C C . ASN A 1 101 ? -7.523 8.279 2.268 1.00 60.38 101 ASN A C 1
ATOM 841 O O . ASN A 1 101 ? -7.010 8.527 3.359 1.00 60.38 101 ASN A O 1
ATOM 845 N N . VAL A 1 102 ? -7.111 7.250 1.511 1.00 62.19 102 VAL A N 1
ATOM 846 C CA . VAL A 1 102 ? -6.024 6.325 1.898 1.00 62.19 102 VAL A CA 1
ATOM 847 C C . VAL A 1 102 ? -4.734 7.084 2.139 1.00 62.19 102 VAL A C 1
ATOM 849 O O . VAL A 1 102 ? -4.079 6.845 3.145 1.00 62.19 102 VAL A O 1
ATOM 852 N 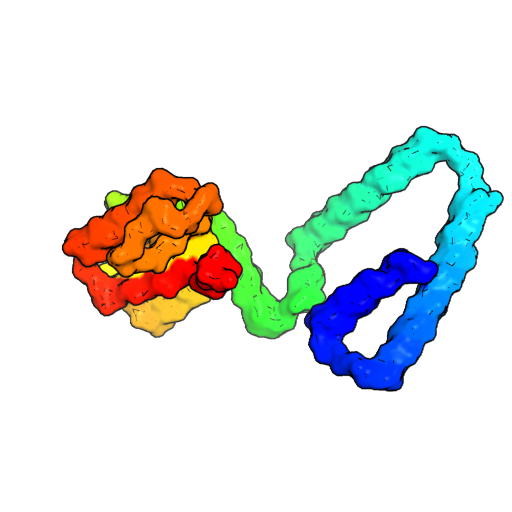N . GLY A 1 103 ? -4.353 7.989 1.230 1.00 64.50 103 GLY A N 1
ATOM 853 C CA . GLY A 1 103 ? -3.062 8.674 1.307 1.00 64.50 103 GLY A CA 1
ATOM 854 C C . GLY A 1 103 ? -2.921 9.515 2.575 1.00 64.50 103 GLY A C 1
ATOM 855 O O . GLY A 1 103 ? -1.903 9.429 3.257 1.00 64.50 103 GLY A O 1
ATOM 856 N N . LYS A 1 104 ? -3.965 10.276 2.928 1.00 67.81 104 LYS A N 1
ATOM 857 C CA . LYS A 1 104 ? -3.980 11.099 4.145 1.00 67.81 104 LYS A CA 1
ATOM 858 C C . LYS A 1 104 ? -4.087 10.240 5.403 1.00 67.81 104 LYS A C 1
ATOM 860 O O . LYS A 1 104 ? -3.275 10.405 6.303 1.00 67.81 104 LYS A O 1
ATOM 865 N N . MET A 1 105 ? -5.033 9.298 5.455 1.00 71.31 105 MET A N 1
ATOM 866 C CA . MET A 1 105 ? -5.205 8.428 6.624 1.00 71.31 105 MET A CA 1
ATOM 867 C C . MET A 1 105 ? -3.938 7.609 6.891 1.00 71.31 105 MET A C 1
ATOM 869 O O . MET A 1 105 ? -3.444 7.595 8.012 1.00 71.31 105 MET A O 1
ATOM 873 N N . ARG A 1 106 ? -3.352 6.992 5.857 1.00 73.62 106 ARG A N 1
ATOM 874 C CA . ARG A 1 106 ? -2.104 6.230 5.984 1.00 73.62 106 ARG A CA 1
ATOM 875 C C . ARG A 1 106 ? -0.966 7.117 6.487 1.00 73.62 106 ARG A C 1
ATOM 877 O O . ARG A 1 106 ? -0.270 6.708 7.402 1.00 73.62 106 ARG A O 1
ATOM 884 N N . ALA A 1 107 ? -0.793 8.320 5.934 1.00 75.31 107 ALA A N 1
ATOM 885 C CA . ALA A 1 107 ? 0.293 9.215 6.340 1.00 75.31 107 ALA A CA 1
ATOM 886 C C . ALA A 1 107 ? 0.240 9.615 7.824 1.00 75.31 107 ALA A C 1
ATOM 888 O O . ALA A 1 107 ? 1.289 9.810 8.424 1.00 75.31 107 ALA A O 1
ATOM 889 N N . PHE A 1 108 ? -0.957 9.731 8.409 1.00 76.88 108 PHE A N 1
ATOM 890 C CA . PHE A 1 108 ? -1.121 10.161 9.801 1.00 76.88 108 PHE A CA 1
ATOM 891 C C . PHE A 1 108 ? -1.343 9.018 10.798 1.00 76.88 108 PHE A C 1
ATOM 893 O O . PHE A 1 108 ? -1.032 9.191 11.969 1.00 76.88 108 PHE A O 1
ATOM 900 N N . CYS A 1 109 ? -1.874 7.873 10.361 1.00 82.06 109 CYS A N 1
ATOM 901 C CA . CYS A 1 109 ? -2.344 6.806 11.254 1.00 82.06 109 CYS A CA 1
ATOM 902 C C . CYS A 1 109 ? -1.579 5.494 11.122 1.00 82.06 109 CYS A C 1
ATOM 904 O O . CYS A 1 109 ? -1.648 4.641 12.003 1.00 82.06 109 CYS A O 1
ATOM 906 N N . HIS A 1 110 ? -0.863 5.295 10.018 1.00 86.06 110 HIS A N 1
ATOM 907 C CA . HIS A 1 110 ? -0.120 4.067 9.805 1.00 86.06 110 HIS A CA 1
ATOM 908 C C . HIS A 1 110 ? 1.279 4.177 10.408 1.00 86.06 110 HIS A C 1
ATOM 910 O O . HIS A 1 110 ? 2.081 5.000 9.977 1.00 86.06 110 HIS A O 1
ATOM 916 N N . GLY A 1 111 ? 1.577 3.348 11.408 1.00 82.31 111 GLY A N 1
ATOM 917 C CA . GLY A 1 111 ? 2.843 3.394 12.146 1.00 82.31 111 GLY A CA 1
ATOM 918 C C . GLY A 1 111 ? 2.955 4.542 13.157 1.00 82.31 111 GLY A C 1
ATOM 919 O O . GLY A 1 111 ? 4.011 4.696 13.767 1.00 82.31 111 GLY A O 1
ATOM 920 N N . HIS A 1 112 ? 1.878 5.306 13.360 1.00 79.94 112 HIS A N 1
ATOM 921 C CA . HIS A 1 112 ? 1.760 6.355 14.370 1.00 79.94 112 HIS A CA 1
ATOM 922 C C . HIS A 1 112 ? 0.675 5.957 15.379 1.00 79.94 112 HIS A C 1
ATOM 924 O O . HIS A 1 112 ? -0.453 5.675 14.985 1.00 79.94 112 HIS A O 1
ATOM 930 N N . TYR A 1 113 ? 1.015 5.915 16.670 1.00 71.75 113 TYR A N 1
ATOM 931 C CA . TYR A 1 113 ? 0.129 5.405 17.729 1.00 71.75 113 TYR A CA 1
ATOM 932 C C . TYR A 1 113 ? -0.361 6.527 18.657 1.00 71.75 113 TYR A C 1
ATOM 934 O O . TYR A 1 113 ? -0.193 6.458 19.871 1.00 71.75 113 TYR A O 1
ATOM 942 N N . ASP A 1 114 ? -0.927 7.593 18.088 1.00 65.75 114 ASP A N 1
ATOM 943 C CA . ASP A 1 114 ? -1.553 8.656 18.885 1.00 65.75 114 ASP A CA 1
ATOM 944 C C . ASP A 1 114 ? -2.909 8.157 19.418 1.00 65.75 114 ASP A C 1
ATOM 946 O O . ASP A 1 114 ? -3.939 8.276 18.756 1.00 65.75 114 ASP A O 1
ATOM 950 N N . LEU A 1 115 ? -2.876 7.510 20.588 1.00 62.59 115 LEU A N 1
ATOM 951 C CA . LEU A 1 115 ? -4.046 6.932 21.260 1.00 62.59 115 LEU A CA 1
ATOM 952 C C . LEU A 1 115 ? -4.828 7.941 22.110 1.00 62.59 115 LEU A C 1
ATOM 954 O O . LEU A 1 115 ? -5.978 7.671 22.459 1.00 62.59 115 LEU A O 1
ATOM 958 N N . GLU A 1 116 ? -4.213 9.077 22.449 1.00 59.38 116 GLU A N 1
ATOM 959 C CA . GLU A 1 116 ? -4.783 10.088 23.350 1.00 59.38 116 GLU A CA 1
ATOM 960 C C . GLU A 1 116 ? -5.746 11.036 22.627 1.00 59.38 116 GLU A C 1
ATOM 962 O O . GLU A 1 116 ? -6.639 11.628 23.228 1.00 59.38 116 GLU A O 1
ATOM 967 N N . SER A 1 117 ? -5.603 11.154 21.311 1.00 61.09 117 SER A N 1
ATOM 968 C CA . SER A 1 117 ? -6.468 11.975 20.481 1.00 61.09 117 SER A CA 1
ATOM 969 C C . SER A 1 117 ? -7.700 11.189 20.005 1.00 61.09 117 SER A C 1
ATOM 971 O O . SER A 1 117 ? -7.664 10.583 18.934 1.00 61.09 117 SER A O 1
ATOM 973 N N . GLU A 1 118 ? -8.820 11.270 20.737 1.00 57.78 118 GLU A N 1
ATOM 974 C CA . GLU A 1 118 ? -10.093 10.583 20.412 1.00 57.78 118 GLU A CA 1
ATOM 975 C C . GLU A 1 118 ? -10.623 10.826 18.981 1.00 57.78 118 GLU A C 1
ATOM 977 O O . GLU A 1 118 ? -11.378 10.005 18.451 1.00 57.78 118 GLU A O 1
ATOM 982 N N . ASP A 1 119 ? -10.211 11.920 18.335 1.00 66.62 119 ASP A N 1
ATOM 983 C CA . ASP A 1 119 ? -10.653 12.298 16.987 1.00 66.62 119 ASP A CA 1
ATOM 984 C C . ASP A 1 119 ? -9.634 12.029 15.871 1.00 66.62 119 ASP A C 1
ATOM 986 O O . ASP A 1 119 ? -9.937 12.237 14.690 1.00 66.62 119 ASP A O 1
ATOM 990 N N . LYS A 1 120 ? -8.433 11.539 16.201 1.00 75.75 120 LYS A N 1
ATOM 991 C CA . LYS A 1 120 ? -7.450 11.136 15.186 1.00 75.75 120 LYS A CA 1
ATOM 992 C C . LYS A 1 120 ? -7.578 9.645 14.919 1.00 75.75 120 LYS A C 1
ATOM 994 O O . LYS A 1 120 ? -7.860 8.856 15.810 1.00 75.75 120 LYS A O 1
ATOM 999 N N . CYS A 1 121 ? -7.364 9.266 13.662 1.00 85.44 121 CYS A N 1
ATOM 1000 C CA . CYS A 1 121 ? -7.330 7.864 13.248 1.00 85.44 121 CYS A CA 1
ATOM 1001 C C . CYS A 1 121 ? -8.614 7.096 13.574 1.00 85.44 121 CYS A C 1
ATOM 1003 O O . CYS A 1 121 ? -8.591 5.981 14.092 1.00 85.44 121 CYS A O 1
ATOM 1005 N N . VAL A 1 122 ? -9.745 7.710 13.218 1.00 89.44 122 VAL A N 1
ATOM 1006 C CA . VAL A 1 122 ? -11.079 7.114 13.309 1.00 89.44 122 VAL A CA 1
ATOM 1007 C C . VAL A 1 122 ? -11.714 6.953 11.928 1.00 89.44 122 VAL A C 1
ATOM 1009 O O . VAL A 1 122 ? -11.590 7.827 11.063 1.00 89.44 122 VAL A O 1
ATOM 1012 N N . ILE A 1 123 ? -12.416 5.837 11.750 1.00 89.19 123 ILE A N 1
ATOM 1013 C CA . ILE A 1 123 ? -13.165 5.451 10.549 1.00 89.19 123 ILE A CA 1
ATOM 1014 C C . ILE A 1 123 ? -14.616 5.093 10.903 1.00 89.19 12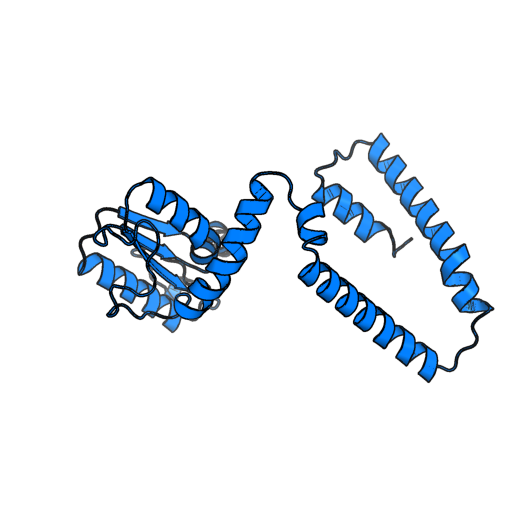3 ILE A C 1
ATOM 1016 O O . ILE A 1 123 ? -14.926 4.812 12.064 1.00 89.19 123 ILE A O 1
ATOM 1020 N N . GLY A 1 124 ? -15.500 5.108 9.908 1.00 91.38 124 GLY A N 1
ATOM 1021 C CA . GLY A 1 124 ? -16.929 4.843 10.052 1.00 91.38 124 GLY A CA 1
ATOM 1022 C C . GLY A 1 124 ? -17.754 6.100 10.342 1.00 91.38 124 GLY A C 1
ATOM 1023 O O . GLY A 1 124 ? -17.436 7.202 9.880 1.00 91.38 124 GLY A O 1
ATOM 1024 N N . ASP A 1 125 ? -18.835 5.955 11.109 1.00 93.31 125 ASP A N 1
ATOM 1025 C CA . ASP A 1 125 ? -19.705 7.078 11.467 1.00 93.31 125 ASP A CA 1
ATOM 1026 C C . ASP A 1 125 ? -19.098 7.926 12.596 1.00 93.31 125 ASP A C 1
ATOM 1028 O O . ASP A 1 125 ? -19.237 7.644 13.785 1.00 93.31 125 ASP A O 1
ATOM 1032 N N . LYS A 1 126 ? -18.451 9.032 12.217 1.00 90.38 126 LYS A N 1
ATOM 1033 C CA . LYS A 1 126 ? -17.778 9.952 13.147 1.00 90.38 126 LYS A CA 1
ATOM 1034 C C . LYS A 1 126 ? -18.717 10.645 14.144 1.00 90.38 126 LYS A C 1
ATOM 1036 O O . LYS A 1 126 ? -18.209 11.194 15.120 1.00 90.38 126 LYS A O 1
ATOM 1041 N N . SER A 1 127 ? -20.036 10.625 13.919 1.00 91.69 127 SER A N 1
ATOM 1042 C CA . SER A 1 127 ? -21.031 11.211 14.830 1.00 91.69 127 SER A CA 1
ATOM 1043 C C . SER A 1 127 ? -21.304 10.350 16.070 1.00 91.69 127 SER A C 1
ATOM 1045 O O . SER A 1 127 ? -21.832 10.844 17.068 1.00 91.69 127 SER A O 1
ATOM 1047 N N . LYS A 1 128 ? -20.941 9.063 16.027 1.00 93.19 128 LYS A N 1
ATOM 1048 C CA . LYS A 1 128 ? -21.171 8.106 17.115 1.00 93.19 128 LYS A CA 1
ATOM 1049 C C . LYS A 1 128 ? -20.016 8.112 18.111 1.00 93.19 128 LYS A C 1
ATOM 1051 O O . LYS A 1 128 ? -18.942 8.656 17.865 1.00 93.19 128 LYS A O 1
ATOM 1056 N N . LYS A 1 129 ? -20.222 7.459 19.254 1.00 92.00 129 LYS A N 1
ATOM 1057 C CA . LYS A 1 129 ? -19.123 7.128 20.170 1.00 92.00 129 LYS A CA 1
ATOM 1058 C C . LYS A 1 129 ? -18.314 5.968 19.600 1.00 92.00 129 LYS A C 1
ATOM 1060 O O . LYS A 1 129 ? -18.875 5.093 18.945 1.00 92.00 129 LYS A O 1
ATOM 1065 N N . VAL A 1 130 ? -17.010 5.964 19.867 1.00 91.75 130 VAL A N 1
ATOM 1066 C CA . VAL A 1 130 ? -16.128 4.854 19.491 1.00 91.75 130 VAL A CA 1
ATOM 1067 C C . VAL A 1 130 ? -16.642 3.571 20.148 1.00 91.75 130 VAL A C 1
ATOM 1069 O O . VAL A 1 130 ? -16.749 3.501 21.369 1.00 91.75 130 VAL A O 1
ATOM 1072 N N . SER A 1 131 ? -16.967 2.567 19.335 1.00 93.56 131 SER A N 1
ATOM 1073 C CA . SER A 1 131 ? -17.477 1.268 19.798 1.00 93.56 131 SER A CA 1
ATOM 1074 C C . SER A 1 131 ? -16.742 0.077 19.185 1.00 93.56 131 SER A C 1
ATOM 1076 O O . SER A 1 131 ? -16.940 -1.056 19.626 1.00 93.56 131 SER A O 1
ATOM 1078 N N . ALA A 1 132 ? -15.864 0.319 18.209 1.00 94.38 132 ALA A N 1
ATOM 1079 C CA . ALA A 1 132 ? -15.088 -0.714 17.542 1.00 94.38 132 ALA A CA 1
ATOM 1080 C C . ALA A 1 132 ? -13.597 -0.365 17.449 1.00 94.38 132 ALA A C 1
ATOM 1082 O O . ALA A 1 132 ? -13.219 0.808 17.381 1.00 94.38 132 ALA A O 1
ATOM 1083 N N . LEU A 1 133 ? -12.756 -1.388 17.334 1.00 93.25 133 LEU A N 1
ATOM 1084 C CA . LEU A 1 133 ? -11.329 -1.255 17.054 1.00 93.25 133 LEU A CA 1
ATOM 1085 C C . LEU A 1 133 ? -10.962 -2.060 15.804 1.00 93.25 133 LEU A C 1
ATOM 1087 O O . LEU A 1 133 ? -11.131 -3.278 15.793 1.00 93.25 133 LEU A O 1
ATOM 1091 N N . VAL A 1 134 ? -10.428 -1.395 14.778 1.00 92.81 134 VAL A N 1
ATOM 1092 C CA . VAL A 1 134 ? -9.779 -2.046 13.632 1.00 92.81 134 VAL A CA 1
ATOM 1093 C C . VAL A 1 134 ? -8.274 -2.003 13.835 1.00 92.81 134 VAL A C 1
ATOM 1095 O O . VAL A 1 134 ? -7.703 -0.924 13.991 1.00 92.81 134 VAL A O 1
ATOM 1098 N N . PHE A 1 135 ? -7.600 -3.148 13.780 1.00 92.62 135 PHE A N 1
ATOM 1099 C CA . PHE A 1 135 ? -6.143 -3.153 13.832 1.00 92.62 135 PHE A CA 1
ATOM 1100 C C . PHE A 1 135 ? -5.483 -4.216 12.963 1.00 92.62 135 PHE A C 1
ATOM 1102 O O . PHE A 1 135 ? -6.112 -5.185 12.534 1.00 92.62 135 PHE A O 1
ATOM 1109 N N . GLY A 1 136 ? -4.189 -4.024 12.696 1.00 90.62 136 GLY A N 1
ATOM 1110 C CA . GLY A 1 136 ? -3.401 -5.009 11.967 1.00 90.62 136 GLY A CA 1
ATOM 1111 C C . GLY A 1 136 ? -2.177 -4.468 11.245 1.00 90.62 136 GLY A C 1
ATOM 1112 O O . GLY A 1 136 ? -1.645 -3.413 11.590 1.00 90.62 136 GLY A O 1
ATOM 1113 N N . ASP A 1 137 ? -1.728 -5.207 10.232 1.00 88.56 137 ASP A N 1
ATOM 1114 C CA . ASP A 1 137 ? -0.512 -4.873 9.491 1.00 88.56 137 ASP A CA 1
ATOM 1115 C C . ASP A 1 137 ? -0.751 -3.897 8.306 1.00 88.56 137 ASP A C 1
ATOM 1117 O O . ASP A 1 137 ? -1.757 -3.180 8.226 1.00 88.56 137 ASP A O 1
ATOM 1121 N N . SER A 1 138 ? 0.171 -3.869 7.339 1.00 87.50 138 SER A N 1
ATOM 1122 C CA . SER A 1 138 ? 0.033 -3.099 6.096 1.00 87.50 138 SER A CA 1
ATOM 1123 C C . SER A 1 138 ? -1.212 -3.466 5.274 1.00 87.50 138 SER A C 1
ATOM 1125 O O . SER A 1 138 ? -1.742 -2.611 4.560 1.00 87.50 138 SER A O 1
ATOM 1127 N N . HIS A 1 139 ? -1.710 -4.701 5.393 1.00 88.62 139 HIS A N 1
ATOM 1128 C CA . HIS A 1 139 ? -2.915 -5.181 4.718 1.00 88.62 139 HIS A CA 1
ATOM 1129 C C . HIS A 1 139 ? -4.175 -4.675 5.413 1.00 88.62 139 HIS A C 1
ATOM 1131 O O . HIS A 1 139 ? -5.102 -4.257 4.722 1.00 88.62 139 HIS A O 1
ATOM 1137 N N . ALA A 1 140 ? -4.192 -4.613 6.750 1.00 90.12 140 ALA A N 1
ATOM 1138 C CA . ALA A 1 140 ? -5.278 -3.951 7.477 1.00 90.12 140 ALA A CA 1
ATOM 1139 C C . ALA A 1 140 ? -5.394 -2.473 7.074 1.00 90.12 140 ALA A C 1
ATOM 1141 O O . ALA A 1 140 ? -6.488 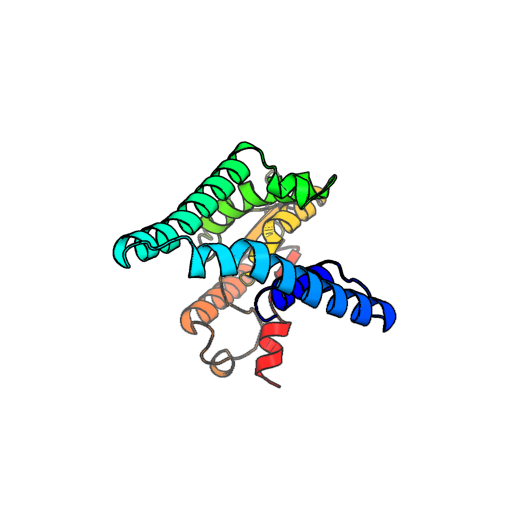-1.978 6.810 1.00 90.12 140 ALA A O 1
ATOM 1142 N N . ASN A 1 141 ? -4.260 -1.780 6.921 1.00 88.69 141 ASN A N 1
ATOM 1143 C CA . ASN A 1 141 ? -4.267 -0.415 6.393 1.00 88.69 141 ASN A CA 1
ATOM 1144 C C . ASN A 1 141 ? -4.775 -0.351 4.944 1.00 88.69 141 ASN A C 1
ATOM 1146 O O . ASN A 1 141 ? -5.460 0.600 4.575 1.00 88.69 141 ASN A O 1
ATOM 1150 N N . ALA A 1 142 ? -4.412 -1.316 4.095 1.00 86.19 142 ALA A N 1
ATOM 1151 C CA . ALA A 1 142 ? -4.817 -1.322 2.689 1.00 86.19 142 ALA A CA 1
ATOM 1152 C C . ALA A 1 142 ? -6.343 -1.410 2.519 1.00 86.19 142 ALA A C 1
ATOM 1154 O O . ALA A 1 142 ? -6.888 -0.803 1.598 1.00 86.19 142 ALA A O 1
ATOM 1155 N N . ILE A 1 143 ? -7.031 -2.108 3.428 1.00 86.50 143 ILE A N 1
ATOM 1156 C CA . ILE A 1 143 ? -8.495 -2.242 3.417 1.00 86.50 143 ILE A CA 1
ATOM 1157 C C . ILE A 1 143 ? -9.223 -1.177 4.250 1.00 86.50 143 ILE A C 1
ATOM 1159 O O . ILE A 1 143 ? -10.452 -1.153 4.260 1.00 86.50 143 ILE A O 1
ATOM 1163 N N . ALA A 1 144 ? -8.503 -0.266 4.912 1.00 87.19 144 ALA A N 1
ATOM 1164 C CA . ALA A 1 144 ? -9.089 0.770 5.764 1.00 87.19 144 ALA A CA 1
ATOM 1165 C C . ALA A 1 144 ? -10.228 1.589 5.112 1.00 87.19 144 ALA A C 1
ATOM 1167 O O . ALA A 1 144 ? -11.215 1.842 5.796 1.00 87.19 144 ALA A O 1
ATOM 1168 N N . PRO A 1 145 ? -10.181 1.976 3.819 1.00 84.50 145 PRO A N 1
ATOM 1169 C CA . PRO A 1 145 ? -11.284 2.717 3.191 1.00 84.50 145 PRO A CA 1
ATOM 1170 C C . PRO A 1 145 ? -12.536 1.875 2.990 1.00 84.50 145 PRO A C 1
ATOM 1172 O O . PRO A 1 145 ? -13.643 2.393 3.071 1.00 84.50 145 PRO A O 1
ATOM 1175 N N . ALA A 1 146 ? -12.366 0.584 2.701 1.00 85.06 146 ALA A N 1
ATOM 1176 C CA . ALA A 1 146 ? -13.500 -0.323 2.610 1.00 85.06 146 ALA A CA 1
ATOM 1177 C C . ALA A 1 146 ? -14.141 -0.477 3.994 1.00 85.06 146 ALA A C 1
ATOM 1179 O O . ALA A 1 146 ? -15.358 -0.390 4.117 1.00 85.06 146 ALA A O 1
ATOM 1180 N N . MET A 1 147 ? -13.317 -0.605 5.039 1.00 90.00 147 MET A N 1
ATOM 1181 C CA . MET A 1 147 ? -13.793 -0.628 6.421 1.00 90.00 147 MET A CA 1
ATOM 1182 C C . MET A 1 147 ? -14.492 0.672 6.825 1.00 90.00 147 MET A C 1
ATOM 1184 O O . MET A 1 147 ? -15.514 0.607 7.492 1.00 90.00 147 MET A O 1
ATOM 1188 N N . ASP A 1 148 ? -13.996 1.835 6.397 1.00 89.50 148 ASP A N 1
ATOM 1189 C CA . ASP A 1 148 ? -14.640 3.132 6.642 1.00 89.50 148 ASP A CA 1
ATOM 1190 C C . ASP A 1 148 ? -16.072 3.169 6.096 1.00 89.50 148 ASP A C 1
ATOM 1192 O O . ASP A 1 148 ? -16.987 3.576 6.806 1.00 89.50 148 ASP A O 1
ATOM 1196 N N . LEU A 1 149 ? -16.288 2.664 4.877 1.00 87.31 149 LEU A N 1
ATOM 1197 C CA . LEU A 1 149 ? -17.624 2.563 4.285 1.00 87.31 149 LEU A CA 1
ATOM 1198 C C . LEU A 1 149 ? -18.507 1.555 5.030 1.00 87.31 149 LEU A C 1
ATOM 1200 O O . LEU A 1 149 ? -19.610 1.904 5.436 1.00 87.31 149 LEU A O 1
ATOM 1204 N N . ILE A 1 150 ? -18.002 0.341 5.271 1.00 91.25 150 ILE A N 1
ATOM 1205 C CA . ILE A 1 150 ? -18.751 -0.726 5.956 1.00 91.25 150 ILE A CA 1
ATOM 1206 C C . ILE A 1 150 ? -19.190 -0.281 7.356 1.00 91.25 150 ILE A C 1
ATOM 1208 O O . ILE A 1 150 ? -20.330 -0.497 7.753 1.00 91.25 150 ILE A O 1
ATOM 1212 N N . LEU A 1 151 ? -18.290 0.347 8.112 1.00 93.38 151 LEU A N 1
ATOM 1213 C CA . LEU A 1 151 ? -18.572 0.801 9.473 1.00 93.38 151 LEU A CA 1
ATOM 1214 C C . LEU A 1 151 ? -19.513 2.003 9.486 1.00 93.38 151 LEU A C 1
ATOM 1216 O O . LEU A 1 151 ? -20.326 2.122 10.398 1.00 93.38 151 LEU A O 1
ATOM 1220 N N . LYS A 1 152 ? -19.432 2.871 8.474 1.00 92.75 152 LYS A N 1
ATOM 1221 C CA . LYS A 1 152 ? -20.367 3.982 8.315 1.00 92.75 152 LYS A CA 1
ATOM 1222 C C . LYS A 1 152 ? -21.783 3.483 8.025 1.00 92.75 152 LYS A C 1
ATOM 1224 O O . LYS A 1 152 ? -22.710 3.959 8.665 1.00 92.75 152 LYS A O 1
ATOM 1229 N N . ASP A 1 153 ? -21.936 2.510 7.130 1.00 94.12 153 ASP A N 1
ATOM 1230 C CA . ASP A 1 153 ? -23.237 1.898 6.819 1.00 94.12 153 ASP A CA 1
ATOM 1231 C C . ASP A 1 153 ? -23.812 1.114 8.012 1.00 94.12 153 ASP A C 1
ATOM 1233 O O . ASP A 1 153 ? -25.022 0.927 8.113 1.00 94.12 153 ASP A O 1
ATOM 1237 N N . ALA A 1 154 ? -22.949 0.680 8.934 1.00 95.38 154 ALA A N 1
ATOM 1238 C CA . ALA A 1 154 ? -23.327 0.007 10.172 1.00 95.38 154 ALA A CA 1
ATOM 1239 C C . ALA A 1 154 ? -23.559 0.958 11.365 1.00 95.38 154 ALA A C 1
ATOM 1241 O O . ALA A 1 154 ? -23.754 0.468 12.476 1.00 95.38 154 ALA A O 1
ATOM 1242 N N . ASP A 1 155 ? -23.509 2.286 11.180 1.00 96.62 155 ASP A N 1
ATOM 1243 C CA . ASP A 1 155 ? -23.603 3.284 12.261 1.00 96.62 155 ASP A CA 1
ATOM 1244 C C . ASP A 1 155 ? -22.554 3.082 13.384 1.00 96.62 155 ASP A C 1
ATOM 1246 O O . ASP A 1 155 ? -22.822 3.291 14.573 1.00 96.62 155 ASP A O 1
ATOM 1250 N N . ILE A 1 156 ? -21.335 2.660 13.028 1.00 95.62 156 ILE A N 1
ATOM 1251 C CA . ILE A 1 156 ? -20.239 2.367 13.965 1.00 95.62 156 ILE A CA 1
ATOM 1252 C C . ILE A 1 156 ? -19.089 3.363 13.776 1.00 95.62 156 ILE A C 1
ATOM 1254 O O . ILE A 1 156 ? -18.568 3.523 12.672 1.00 95.62 156 ILE A O 1
ATOM 1258 N N . LYS A 1 157 ? -18.618 3.971 14.876 1.00 93.56 157 LYS A N 1
ATOM 1259 C CA . LYS A 1 157 ? -17.322 4.675 14.929 1.00 93.56 157 LYS A CA 1
ATOM 1260 C C . LYS A 1 157 ? -16.244 3.709 15.405 1.00 93.56 157 LYS A C 1
ATOM 1262 O O . LYS A 1 157 ? -16.384 3.096 16.469 1.00 93.56 157 LYS A O 1
ATOM 1267 N N . SER A 1 158 ? -15.144 3.617 14.664 1.00 92.12 158 SER A N 1
ATOM 1268 C CA . SER A 1 158 ? -14.011 2.771 15.030 1.00 92.12 158 SER A CA 1
ATOM 1269 C C . SER A 1 158 ? -12.691 3.526 15.052 1.00 92.12 158 SER A C 1
ATOM 1271 O O . SER A 1 158 ? -12.432 4.334 14.163 1.00 92.12 158 SER A O 1
ATOM 1273 N N . LYS A 1 159 ? -11.833 3.229 16.035 1.00 91.19 159 LYS A N 1
ATOM 1274 C CA . LYS A 1 159 ? -10.405 3.566 15.954 1.00 91.19 159 LYS A CA 1
ATOM 1275 C C . LYS A 1 159 ? -9.713 2.617 14.979 1.00 91.19 159 LYS A C 1
ATOM 1277 O O . LYS A 1 159 ? -10.034 1.430 14.951 1.00 91.19 159 LYS A O 1
ATOM 1282 N N . ILE A 1 160 ? -8.738 3.122 14.228 1.00 89.69 160 ILE A N 1
ATOM 1283 C CA . ILE A 1 160 ? -7.873 2.303 13.380 1.00 89.69 160 ILE A CA 1
ATOM 1284 C C . ILE A 1 160 ? -6.412 2.397 13.826 1.00 89.69 160 ILE A C 1
ATOM 1286 O O . ILE A 1 160 ? -5.820 3.472 13.825 1.00 89.69 160 ILE A O 1
ATOM 1290 N N . LEU A 1 161 ? -5.818 1.251 14.161 1.00 90.56 161 LEU A N 1
ATOM 1291 C CA . LEU A 1 161 ? -4.421 1.127 14.580 1.00 90.56 161 LEU A CA 1
ATOM 1292 C C . LEU A 1 161 ? -3.706 0.152 13.652 1.00 90.56 161 LEU A C 1
ATOM 1294 O O . LEU A 1 161 ? -3.945 -1.050 13.697 1.00 90.56 161 LEU A O 1
ATOM 1298 N N . THR A 1 162 ? -2.835 0.643 12.774 1.00 89.81 162 THR A N 1
ATOM 1299 C CA . THR A 1 162 ? -2.162 -0.230 11.800 1.00 89.81 162 THR A CA 1
ATOM 1300 C C . THR A 1 162 ? -0.688 0.079 11.683 1.00 89.81 162 THR A C 1
ATOM 1302 O O . THR A 1 162 ? -0.270 1.222 11.869 1.00 89.81 162 THR A O 1
ATOM 1305 N N . ASN A 1 163 ? 0.110 -0.932 11.349 1.00 88.31 163 ASN A N 1
ATOM 1306 C CA . ASN A 1 163 ? 1.549 -0.760 11.225 1.00 88.31 163 ASN A CA 1
ATOM 1307 C C . ASN A 1 163 ? 2.192 -1.793 10.295 1.00 88.31 163 ASN A C 1
ATOM 1309 O O . ASN A 1 163 ? 1.776 -2.942 10.245 1.00 88.31 163 ASN A O 1
ATOM 1313 N N . ASP A 1 164 ? 3.197 -1.397 9.517 1.00 86.12 164 ASP A N 1
ATOM 1314 C CA . ASP A 1 164 ? 3.817 -2.304 8.554 1.00 86.12 164 ASP A CA 1
ATOM 1315 C C . ASP A 1 164 ? 4.477 -3.493 9.269 1.00 86.12 164 ASP A C 1
ATOM 1317 O O . ASP A 1 164 ? 5.260 -3.327 10.206 1.00 86.12 164 ASP A O 1
ATOM 1321 N N . SER A 1 165 ? 4.193 -4.695 8.767 1.00 80.38 165 SER A N 1
ATOM 1322 C CA . SER A 1 165 ? 4.855 -5.931 9.181 1.00 80.38 165 SER A CA 1
ATOM 1323 C C . SER A 1 165 ? 4.756 -6.229 10.688 1.00 80.38 165 SER A C 1
ATOM 1325 O O . SER A 1 165 ? 5.711 -6.694 11.303 1.00 80.38 165 SER A O 1
ATOM 1327 N N . THR A 1 166 ? 3.600 -5.977 11.301 1.00 81.06 166 THR A N 1
ATOM 1328 C CA . THR A 1 166 ? 3.342 -6.296 12.714 1.00 81.06 166 THR A CA 1
ATOM 1329 C C . THR A 1 166 ? 2.154 -7.236 12.847 1.00 81.06 166 THR A C 1
ATOM 1331 O O . THR A 1 166 ? 1.039 -6.817 13.163 1.00 81.06 166 THR A O 1
ATOM 1334 N N . LEU A 1 167 ? 2.390 -8.522 12.576 1.00 79.31 167 LEU A N 1
ATOM 1335 C CA . LEU A 1 167 ? 1.364 -9.545 12.733 1.00 79.31 167 LEU A CA 1
ATOM 1336 C C . LEU A 1 167 ? 0.889 -9.598 14.190 1.00 79.31 167 LEU A C 1
ATOM 1338 O O . LEU A 1 167 ? 1.673 -9.863 15.104 1.00 79.31 167 LEU A O 1
ATOM 1342 N N . TYR A 1 168 ? -0.409 -9.393 14.392 1.00 79.75 168 TYR A N 1
ATOM 1343 C CA . TYR A 1 168 ? -1.031 -9.636 15.682 1.00 79.75 168 TYR A CA 1
ATOM 1344 C C . TYR A 1 168 ? -1.433 -11.106 15.797 1.00 79.75 168 TYR A C 1
ATOM 1346 O O . TYR A 1 168 ? -2.282 -11.599 15.052 1.00 79.75 168 TYR A O 1
ATOM 1354 N N . LEU A 1 169 ? -0.829 -11.783 16.769 1.00 76.50 169 LEU A N 1
ATOM 1355 C CA . LEU A 1 169 ? -1.242 -13.087 17.264 1.00 76.50 169 LEU A CA 1
ATOM 1356 C C . LEU A 1 169 ? -1.218 -13.034 18.788 1.00 76.50 169 LEU A C 1
ATOM 1358 O O . LEU A 1 169 ? -0.213 -12.629 19.386 1.00 76.50 169 LEU A O 1
ATOM 1362 N N . ARG A 1 170 ? -2.334 -13.424 19.401 1.00 75.19 170 ARG A N 1
ATOM 1363 C CA . ARG A 1 170 ? -2.483 -13.461 20.854 1.00 75.19 170 ARG A CA 1
ATOM 1364 C C . ARG A 1 170 ? -1.794 -14.702 21.416 1.00 75.19 170 ARG A C 1
ATOM 1366 O O . ARG A 1 170 ? -1.981 -15.795 20.893 1.00 75.19 170 ARG A O 1
ATOM 1373 N N . GLY A 1 171 ? -1.022 -14.534 22.488 1.00 69.12 171 GLY A N 1
ATOM 1374 C CA . GLY A 1 171 ? -0.420 -15.648 23.232 1.00 69.12 171 GLY A CA 1
ATOM 1375 C C . GLY A 1 171 ? 0.757 -16.358 22.552 1.00 69.12 171 GLY A C 1
ATOM 1376 O O . GLY A 1 171 ? 1.178 -17.400 23.040 1.00 69.12 171 GLY A O 1
ATOM 1377 N N . ILE A 1 172 ? 1.296 -15.818 21.453 1.00 70.19 172 ILE A N 1
ATOM 1378 C CA . ILE A 1 172 ? 2.489 -16.362 20.787 1.00 70.19 172 ILE A CA 1
ATOM 1379 C C . ILE A 1 172 ? 3.718 -15.537 21.175 1.00 70.19 172 ILE A C 1
ATOM 1381 O O . ILE A 1 172 ? 3.721 -14.312 21.021 1.00 70.19 172 ILE A O 1
ATOM 1385 N N . ASP A 1 173 ? 4.757 -16.226 21.658 1.00 64.44 173 ASP A N 1
ATOM 1386 C CA . ASP A 1 173 ? 6.060 -15.634 21.956 1.00 64.44 173 ASP A CA 1
ATOM 1387 C C . ASP A 1 173 ? 6.732 -15.167 20.660 1.00 64.44 173 ASP A C 1
ATOM 1389 O O . ASP A 1 173 ? 7.000 -15.952 19.750 1.00 64.44 173 ASP A O 1
ATOM 1393 N N . ARG A 1 174 ? 6.998 -13.866 20.560 1.00 65.31 174 ARG A N 1
ATOM 1394 C CA . ARG A 1 174 ? 7.507 -13.249 19.330 1.00 65.31 174 ARG A CA 1
ATOM 1395 C C . ARG A 1 174 ? 8.994 -13.427 19.123 1.00 65.31 174 ARG A C 1
ATOM 1397 O O . ARG A 1 174 ? 9.474 -13.147 18.027 1.00 65.31 174 ARG A O 1
ATOM 1404 N N . ASP A 1 175 ? 9.695 -13.958 20.113 1.00 61.44 175 ASP A N 1
ATOM 1405 C CA . ASP A 1 175 ? 11.068 -14.414 19.938 1.00 61.44 175 ASP A CA 1
ATOM 1406 C C . ASP A 1 175 ? 11.135 -15.554 18.913 1.00 61.44 175 ASP A C 1
ATOM 1408 O O . ASP A 1 175 ? 12.133 -15.692 18.207 1.00 61.44 175 ASP A O 1
ATOM 1412 N N . THR A 1 176 ? 10.029 -16.288 18.737 1.00 59.78 176 THR A N 1
ATOM 1413 C CA . THR A 1 176 ? 9.887 -17.337 17.719 1.00 59.78 176 THR A CA 1
ATOM 1414 C C . THR A 1 176 ? 9.468 -16.821 16.336 1.00 59.78 176 THR A C 1
ATOM 1416 O O . THR A 1 176 ? 9.600 -17.557 15.361 1.00 59.78 176 THR A O 1
ATOM 1419 N N . LEU A 1 177 ? 9.020 -15.559 16.208 1.00 58.41 177 LEU A N 1
ATOM 1420 C CA . LEU A 1 177 ? 8.419 -15.022 14.973 1.00 58.41 177 LEU A CA 1
ATOM 1421 C C . LEU A 1 177 ? 9.429 -14.552 13.894 1.00 58.41 177 LEU A C 1
ATOM 1423 O O . LEU A 1 177 ? 9.036 -13.992 12.868 1.00 58.41 177 LEU A O 1
ATOM 1427 N N . GLY A 1 178 ? 10.721 -14.832 14.092 1.00 52.25 178 GLY A N 1
ATOM 1428 C CA . GLY A 1 178 ? 11.776 -14.683 13.086 1.00 52.25 178 GLY A CA 1
ATOM 1429 C C . GLY A 1 178 ? 12.257 -13.247 12.814 1.00 52.25 178 GLY A C 1
ATOM 1430 O O . GLY A 1 178 ? 11.570 -12.255 13.045 1.00 52.25 178 GLY A O 1
ATOM 1431 N N . HIS A 1 179 ? 13.475 -13.147 12.268 1.00 53.62 179 HIS A N 1
ATOM 1432 C CA . HIS A 1 179 ? 14.262 -11.924 12.013 1.00 53.62 179 HIS A CA 1
ATOM 1433 C C . HIS A 1 179 ? 13.621 -10.855 11.094 1.00 53.62 179 HIS A C 1
ATOM 1435 O O . HIS A 1 179 ? 14.220 -9.800 10.885 1.00 53.62 179 HIS A O 1
ATOM 1441 N N . PHE A 1 180 ? 12.443 -11.105 10.515 1.00 53.56 180 PHE A N 1
ATOM 1442 C CA . PHE A 1 180 ? 11.862 -10.279 9.444 1.00 53.56 180 PHE A CA 1
ATOM 1443 C C . PHE A 1 180 ? 10.912 -9.179 9.918 1.00 53.56 180 PHE A C 1
ATOM 1445 O O . PHE A 1 180 ? 10.598 -8.260 9.159 1.00 53.56 180 PHE A O 1
ATOM 1452 N N . LEU A 1 181 ? 10.466 -9.242 11.168 1.00 59.62 181 LEU A N 1
ATOM 1453 C CA . LEU A 1 181 ? 9.675 -8.192 11.790 1.00 59.62 181 LEU A CA 1
ATOM 1454 C C . LEU A 1 181 ? 10.618 -7.433 12.708 1.00 59.62 181 LEU A C 1
ATOM 1456 O O . LEU A 1 181 ? 11.328 -8.060 13.488 1.00 59.62 181 LEU A O 1
ATOM 1460 N N . GLY A 1 182 ? 10.672 -6.103 12.616 1.00 62.50 182 GLY A N 1
ATOM 1461 C CA . GLY A 1 182 ? 11.419 -5.310 13.593 1.00 62.50 182 GLY A CA 1
ATOM 1462 C C . GLY A 1 182 ? 10.912 -5.677 14.986 1.00 62.50 182 GLY A C 1
ATOM 1463 O O . GLY A 1 182 ? 9.815 -5.260 15.353 1.00 62.50 182 GLY A O 1
ATOM 1464 N N . LYS A 1 183 ? 11.668 -6.518 15.703 1.00 69.81 183 LYS A N 1
ATOM 1465 C CA . LYS A 1 183 ? 11.194 -7.281 16.868 1.00 69.81 183 LYS A CA 1
ATOM 1466 C C . LYS A 1 183 ? 10.591 -6.354 17.913 1.00 69.81 183 LYS A C 1
ATOM 1468 O O . LYS A 1 183 ? 9.472 -6.562 18.367 1.00 69.81 183 LYS A O 1
ATOM 1473 N N . GLU A 1 184 ? 11.286 -5.259 18.194 1.00 76.31 184 GLU A N 1
ATOM 1474 C CA . GLU A 1 184 ? 10.836 -4.220 19.118 1.00 76.31 184 GLU A CA 1
ATOM 1475 C C . GLU A 1 184 ? 9.558 -3.527 18.644 1.00 76.31 184 GLU A C 1
ATOM 1477 O O . GLU A 1 184 ? 8.618 -3.369 19.415 1.00 76.31 184 GLU A O 1
ATOM 1482 N N . LYS A 1 185 ? 9.480 -3.165 17.360 1.00 77.69 185 LYS A N 1
ATOM 1483 C CA . LYS A 1 185 ? 8.331 -2.459 16.782 1.00 77.69 185 LYS A CA 1
ATOM 1484 C C . LYS A 1 185 ? 7.072 -3.331 16.765 1.00 77.69 185 LYS A C 1
ATOM 1486 O O . LYS A 1 185 ? 5.992 -2.845 17.097 1.00 77.69 185 LYS A O 1
ATOM 1491 N N . ALA A 1 186 ? 7.204 -4.608 16.410 1.00 77.69 186 ALA A N 1
ATOM 1492 C CA . ALA A 1 186 ? 6.104 -5.569 16.429 1.00 77.69 186 ALA A CA 1
ATOM 1493 C C . ALA A 1 186 ? 5.652 -5.890 17.860 1.00 77.69 186 ALA A C 1
ATOM 1495 O O . ALA A 1 186 ? 4.452 -5.909 18.133 1.00 77.69 186 ALA A O 1
ATOM 1496 N N . THR A 1 187 ? 6.598 -6.077 18.785 1.00 79.75 187 THR A N 1
ATOM 1497 C CA . THR A 1 187 ? 6.295 -6.294 20.204 1.00 79.75 187 THR A CA 1
ATOM 1498 C C . THR A 1 187 ? 5.601 -5.092 20.824 1.00 79.75 187 THR A C 1
ATOM 1500 O O . THR A 1 187 ? 4.542 -5.255 21.425 1.00 79.75 187 THR A O 1
ATOM 1503 N N . HIS A 1 188 ? 6.129 -3.888 20.600 1.00 82.81 188 HIS A N 1
ATOM 1504 C CA . HIS A 1 188 ? 5.512 -2.645 21.045 1.00 82.81 188 HIS A CA 1
ATOM 1505 C C . HIS A 1 188 ? 4.088 -2.497 20.503 1.00 82.81 188 HIS A C 1
ATOM 1507 O O . HIS A 1 188 ? 3.167 -2.248 21.274 1.00 82.81 188 HIS A O 1
ATOM 1513 N N . PHE A 1 189 ? 3.891 -2.689 19.194 1.00 85.12 189 PHE A N 1
ATOM 1514 C CA . PHE A 1 189 ? 2.579 -2.525 18.574 1.00 85.12 189 PHE A CA 1
ATOM 1515 C C . PHE A 1 189 ? 1.527 -3.454 19.176 1.00 85.12 189 PHE A C 1
ATOM 1517 O O . PHE A 1 189 ? 0.444 -3.000 19.519 1.00 85.12 189 PHE A O 1
ATOM 1524 N N . VAL A 1 190 ? 1.824 -4.740 19.350 1.00 83.56 190 VAL A N 1
ATOM 1525 C CA . VAL A 1 190 ? 0.812 -5.634 19.918 1.00 83.56 190 VAL A CA 1
ATOM 1526 C C . VAL A 1 190 ? 0.616 -5.404 21.412 1.00 83.56 190 VAL A C 1
ATOM 1528 O O . VAL A 1 190 ? -0.521 -5.466 21.856 1.00 83.56 190 VAL A O 1
ATOM 1531 N N . ASN A 1 191 ? 1.663 -5.100 22.184 1.00 85.81 191 ASN A N 1
ATOM 1532 C CA . ASN A 1 191 ? 1.477 -4.740 23.594 1.00 85.81 191 ASN A CA 1
ATOM 1533 C C . ASN A 1 191 ? 0.547 -3.529 23.724 1.00 85.81 191 ASN A C 1
ATOM 1535 O O . ASN A 1 191 ? -0.328 -3.517 24.581 1.00 85.81 191 ASN A O 1
ATOM 1539 N N . LEU A 1 192 ? 0.689 -2.560 22.819 1.00 87.06 192 LEU A N 1
ATOM 1540 C CA . LEU A 1 192 ? -0.201 -1.413 22.707 1.00 87.06 192 LEU A CA 1
ATOM 1541 C C . LEU A 1 192 ? -1.644 -1.821 22.355 1.00 87.06 192 LEU A C 1
ATOM 1543 O O . LEU A 1 192 ? -2.576 -1.302 22.956 1.00 87.06 192 LEU A O 1
ATOM 1547 N N . ILE A 1 193 ? -1.850 -2.777 21.441 1.00 89.00 193 ILE A N 1
ATOM 1548 C CA . ILE A 1 193 ? -3.189 -3.314 21.137 1.00 89.00 193 ILE A CA 1
ATOM 1549 C C . ILE A 1 193 ? -3.796 -4.059 22.336 1.00 89.00 193 ILE A C 1
ATOM 1551 O O . ILE A 1 193 ? -4.967 -3.859 22.641 1.00 89.00 193 ILE A O 1
ATOM 1555 N N . GLU A 1 194 ? -3.030 -4.912 23.019 1.00 87.88 194 GLU A N 1
ATOM 1556 C CA . GLU A 1 194 ? -3.500 -5.648 24.203 1.00 87.88 194 GLU A CA 1
ATOM 1557 C C . GLU A 1 194 ? -3.878 -4.691 25.339 1.00 87.88 194 GLU A C 1
ATOM 1559 O O . GLU A 1 194 ? -4.912 -4.875 25.982 1.00 87.88 194 GLU A O 1
ATOM 1564 N N . ASP A 1 195 ? -3.073 -3.651 25.562 1.00 88.31 195 ASP A N 1
ATOM 1565 C CA . ASP A 1 195 ? -3.344 -2.596 26.537 1.00 88.31 195 ASP A CA 1
ATOM 1566 C C . ASP A 1 195 ? -4.610 -1.805 26.170 1.00 88.31 195 ASP A C 1
ATOM 1568 O O . ASP A 1 195 ? -5.488 -1.621 27.011 1.00 88.31 195 ASP A O 1
ATOM 1572 N N . GLU A 1 196 ? -4.766 -1.429 24.898 1.00 87.94 196 GLU A N 1
ATOM 1573 C CA . GLU A 1 196 ? -5.948 -0.723 24.394 1.00 87.94 196 GLU A CA 1
ATOM 1574 C C . GLU A 1 196 ? -7.225 -1.568 24.545 1.00 87.94 196 GLU A C 1
ATOM 1576 O O . GLU A 1 196 ? -8.233 -1.072 25.045 1.00 87.94 196 GLU A O 1
ATOM 1581 N N . ILE A 1 197 ? -7.184 -2.856 24.185 1.00 88.25 197 ILE A N 1
ATOM 1582 C CA . ILE A 1 197 ? -8.313 -3.792 24.345 1.00 88.25 197 ILE A CA 1
ATOM 1583 C C . ILE A 1 197 ? -8.625 -4.046 25.829 1.00 88.25 197 ILE A C 1
ATOM 1585 O O . ILE A 1 197 ? -9.782 -4.262 26.189 1.00 88.25 197 ILE A O 1
ATOM 1589 N N . SER A 1 198 ? -7.613 -4.031 26.702 1.00 87.06 198 SER A N 1
ATOM 1590 C CA . SER A 1 198 ? -7.795 -4.256 28.142 1.00 87.06 198 SER A CA 1
ATOM 1591 C C . SER A 1 198 ? -8.367 -3.029 28.858 1.00 87.06 198 SER A C 1
ATOM 1593 O O . SER A 1 198 ? -9.191 -3.174 29.763 1.00 87.06 198 SER A O 1
ATOM 1595 N N . LYS A 1 199 ? -7.947 -1.820 28.462 1.00 86.25 199 LYS A N 1
ATOM 1596 C CA . LYS A 1 199 ? -8.392 -0.544 29.046 1.00 86.25 199 LYS A CA 1
ATOM 1597 C C . LYS A 1 199 ? -9.756 -0.101 28.529 1.00 86.25 199 LYS A C 1
ATOM 1599 O O . LYS A 1 199 ? -10.562 0.422 29.297 1.00 86.25 199 LYS A O 1
ATOM 1604 N N . GLN A 1 200 ? -10.013 -0.281 27.237 1.00 82.81 200 GLN A N 1
ATOM 1605 C CA . GLN A 1 200 ? -11.231 0.174 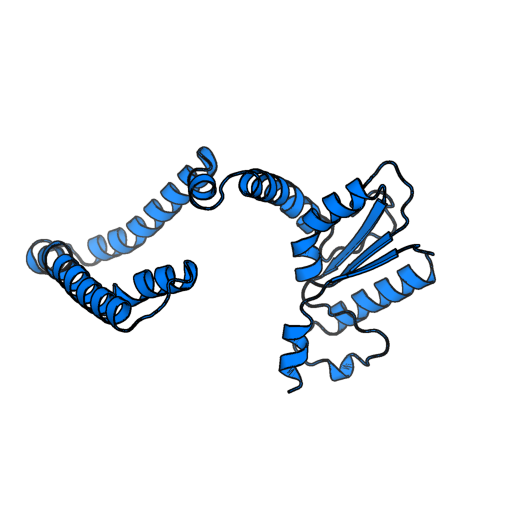26.573 1.00 82.81 200 GLN A CA 1
ATOM 1606 C C . GLN A 1 200 ? -12.135 -1.016 26.256 1.00 82.81 200 GLN A C 1
ATOM 1608 O O . GLN A 1 200 ? -11.719 -2.002 25.654 1.00 82.81 200 GLN A O 1
ATOM 1613 N N . LYS A 1 201 ? -13.417 -0.915 26.613 1.00 84.31 201 LYS A N 1
ATOM 1614 C CA . LYS A 1 201 ? -14.404 -1.942 26.261 1.00 84.31 201 LYS A CA 1
ATOM 1615 C C . LYS A 1 201 ? -14.987 -1.658 24.881 1.00 84.31 201 LYS A C 1
ATOM 1617 O O . LYS A 1 201 ? -15.966 -0.926 24.756 1.00 84.31 201 LYS A O 1
ATOM 1622 N N . TYR A 1 202 ? -14.393 -2.262 23.858 1.00 90.50 202 TYR A N 1
ATOM 1623 C CA . TYR A 1 202 ? -14.949 -2.273 22.507 1.00 90.50 202 TYR A CA 1
ATOM 1624 C C . TYR A 1 202 ? -16.070 -3.309 22.383 1.00 90.50 202 TYR A C 1
ATOM 1626 O O . TYR A 1 202 ? -15.938 -4.434 22.860 1.00 90.50 202 TYR A O 1
ATOM 1634 N N . GLY A 1 203 ? -17.162 -2.944 21.710 1.00 91.31 203 GLY A N 1
ATOM 1635 C CA . GLY A 1 203 ? -18.208 -3.891 21.317 1.00 91.31 203 GLY A CA 1
ATOM 1636 C C . GLY A 1 203 ? -17.776 -4.780 20.149 1.00 91.31 203 GLY A C 1
ATOM 1637 O O . GLY A 1 203 ? -18.219 -5.921 20.053 1.00 91.31 203 GLY A O 1
ATOM 1638 N N . TYR A 1 204 ? -16.873 -4.279 19.298 1.00 93.38 204 TYR A N 1
ATOM 1639 C CA . TYR A 1 204 ? -16.330 -5.011 18.154 1.00 93.38 204 TYR A CA 1
ATOM 1640 C C . TYR A 1 204 ? -14.815 -4.858 18.048 1.00 93.38 204 TYR A C 1
ATOM 1642 O O . TYR A 1 204 ? -14.272 -3.761 18.176 1.00 93.38 204 TYR A O 1
ATOM 1650 N N . VAL A 1 205 ? -14.136 -5.959 17.741 1.00 93.06 205 VAL A N 1
ATOM 1651 C CA . VAL A 1 205 ? -12.699 -5.983 17.471 1.00 93.06 205 VAL A CA 1
ATOM 1652 C C . VAL A 1 205 ? -12.480 -6.653 16.122 1.00 93.06 205 VAL A C 1
ATOM 1654 O O . VAL A 1 205 ? -12.857 -7.806 15.927 1.00 93.06 205 VAL A O 1
ATOM 1657 N N . ILE A 1 206 ? -11.905 -5.912 15.180 1.00 93.06 206 ILE A N 1
ATOM 1658 C CA . ILE A 1 206 ? -11.710 -6.326 13.793 1.00 93.06 206 ILE A CA 1
ATOM 1659 C C . ILE A 1 206 ? -10.212 -6.391 13.526 1.00 93.06 206 ILE A C 1
ATOM 1661 O O . ILE A 1 206 ? -9.494 -5.403 13.682 1.00 93.06 206 ILE A O 1
ATOM 1665 N N . ILE A 1 207 ? -9.751 -7.560 13.095 1.00 91.75 207 ILE A N 1
ATOM 1666 C CA . ILE A 1 207 ? -8.332 -7.833 12.884 1.00 91.75 207 ILE A CA 1
ATOM 1667 C C . ILE A 1 207 ? -8.084 -8.082 11.399 1.00 91.75 207 ILE A C 1
ATOM 1669 O O . ILE A 1 207 ? -8.747 -8.917 10.786 1.00 91.75 207 ILE A O 1
ATOM 1673 N N . GLY A 1 208 ? -7.124 -7.361 10.822 1.00 90.31 208 GLY A N 1
ATOM 1674 C CA . GLY A 1 208 ? -6.670 -7.560 9.448 1.00 90.31 208 GLY A CA 1
ATOM 1675 C C . GLY A 1 208 ? -5.186 -7.912 9.389 1.00 90.31 208 GLY A C 1
ATOM 1676 O O . GLY A 1 208 ? -4.381 -7.412 10.171 1.00 90.31 208 GLY A O 1
ATOM 1677 N N . GLY A 1 209 ? -4.785 -8.750 8.440 1.00 87.75 209 GLY A N 1
ATOM 1678 C CA . GLY A 1 209 ? -3.373 -9.090 8.301 1.00 87.75 209 GLY A CA 1
ATOM 1679 C C . GLY A 1 209 ? -3.059 -9.992 7.122 1.00 87.75 209 GLY A C 1
ATOM 1680 O O . GLY A 1 209 ? -3.930 -10.685 6.593 1.00 87.75 209 GLY A O 1
ATOM 1681 N N . ARG A 1 210 ? -1.785 -10.033 6.731 1.00 86.06 210 ARG A N 1
ATOM 1682 C CA . ARG A 1 210 ? -1.256 -10.952 5.715 1.00 86.06 210 ARG A CA 1
ATOM 1683 C C . ARG A 1 210 ? -0.968 -12.343 6.294 1.00 86.06 210 ARG A C 1
ATOM 1685 O O . ARG A 1 210 ? 0.136 -12.861 6.140 1.00 86.06 210 ARG A O 1
ATOM 1692 N N . TYR A 1 211 ? -1.945 -12.977 6.941 1.00 81.25 211 TYR A N 1
ATOM 1693 C CA . TYR A 1 211 ? -1.752 -14.241 7.675 1.00 81.25 211 TYR A CA 1
ATOM 1694 C C . TYR A 1 211 ? -1.068 -15.347 6.854 1.00 81.25 211 TYR A C 1
ATOM 1696 O O . TYR A 1 211 ? -0.095 -15.938 7.313 1.00 81.25 211 TYR A O 1
ATOM 1704 N N . HIS A 1 212 ? -1.496 -15.560 5.604 1.00 78.12 212 HIS A N 1
ATOM 1705 C CA . HIS A 1 212 ? -0.887 -16.558 4.715 1.00 78.12 212 HIS A CA 1
ATOM 1706 C C . HIS A 1 212 ? 0.609 -16.307 4.472 1.00 78.12 212 HIS A C 1
ATOM 1708 O O . HIS A 1 212 ? 1.405 -17.240 4.429 1.00 78.12 212 HIS A O 1
ATOM 1714 N N . GLY A 1 213 ? 1.009 -15.041 4.309 1.00 68.75 213 GLY A N 1
ATOM 1715 C CA . GLY A 1 213 ? 2.407 -14.682 4.059 1.00 68.75 213 GLY A CA 1
ATOM 1716 C C . GLY A 1 213 ? 3.321 -14.939 5.256 1.00 68.75 213 GLY A C 1
ATOM 1717 O O . GLY A 1 213 ? 4.527 -15.075 5.066 1.00 68.75 213 GLY A O 1
ATOM 1718 N N . TYR A 1 214 ? 2.752 -15.009 6.461 1.00 70.00 214 TYR A N 1
ATOM 1719 C CA . TYR A 1 214 ? 3.460 -15.396 7.675 1.00 70.00 214 TYR A CA 1
ATOM 1720 C C . TYR A 1 214 ? 3.465 -16.911 7.873 1.00 70.00 214 TYR A C 1
ATOM 1722 O O . TYR A 1 214 ? 4.486 -17.451 8.272 1.00 70.00 214 TYR A O 1
ATOM 1730 N N . GLN A 1 215 ? 2.371 -17.608 7.546 1.00 65.69 215 GLN A N 1
ATOM 1731 C CA . GLN A 1 215 ? 2.275 -19.063 7.690 1.00 65.69 215 GLN A CA 1
ATOM 1732 C C . GLN A 1 215 ? 3.263 -19.818 6.789 1.00 65.69 215 GLN A C 1
ATOM 1734 O O . GLN A 1 215 ? 3.910 -20.749 7.257 1.00 65.69 215 GLN A O 1
ATOM 1739 N N . SER A 1 216 ? 3.436 -19.391 5.533 1.00 59.53 216 SER A N 1
ATOM 1740 C CA . SER A 1 216 ? 4.340 -20.044 4.568 1.00 59.53 216 SER A CA 1
ATOM 1741 C C . SER A 1 216 ? 5.830 -19.961 4.928 1.00 59.53 216 SER A C 1
ATOM 1743 O O . SER A 1 216 ? 6.668 -20.401 4.152 1.00 59.53 216 SER A O 1
ATOM 1745 N N . GLN A 1 217 ? 6.177 -19.309 6.040 1.00 56.69 217 GLN A N 1
ATOM 1746 C CA . GLN A 1 217 ? 7.551 -19.180 6.532 1.00 56.69 217 GLN A CA 1
ATOM 1747 C C . GLN A 1 217 ? 7.878 -20.205 7.630 1.00 56.69 217 GLN A C 1
ATOM 1749 O O . GLN A 1 217 ? 9.036 -20.321 8.016 1.00 56.69 217 GLN A O 1
ATOM 1754 N N . TYR A 1 218 ? 6.871 -20.940 8.116 1.00 54.28 218 TYR A N 1
ATOM 1755 C CA . TYR A 1 218 ? 6.995 -21.982 9.146 1.00 54.28 218 TYR A CA 1
ATOM 1756 C C . TYR A 1 218 ? 6.733 -23.396 8.604 1.00 54.28 218 TYR A C 1
ATOM 1758 O O . TYR A 1 218 ? 6.696 -24.350 9.379 1.00 54.28 218 TYR A O 1
ATOM 1766 N N . SER A 1 219 ? 6.519 -23.520 7.293 1.00 45.25 219 SER A N 1
ATOM 1767 C CA . SER A 1 219 ? 6.328 -24.771 6.546 1.00 45.25 219 SER A CA 1
ATOM 1768 C C . SER A 1 219 ? 7.517 -25.018 5.634 1.00 45.25 219 SER A C 1
ATOM 1770 O O . SER A 1 219 ? 8.026 -26.156 5.623 1.00 45.25 219 SER A O 1
#

Foldseek 3Di:
DVPPLVVVVVVCVVVVPDDDPVNVVVSVVVVVVVVVCCCPPPVVCVPPPDPDDPVVVVCCVVVVVVVVVVVVVVCCVPPVVVLCVVDDDPRSVLVVVCVVVLVVLCVQAELDCPPVPLQHQKAAQPVDHAQEEQEEEPQSSVCRSVVNVVRNVVVHIYHYHYYHPQGDDPPDDCVPQDDPGPSVSNVVSNVSVVVCVVVDPHPYYHYDYPVVVSVVVVD